Protein AF-A0A973GN86-F1 (afdb_monomer_lite)

Secondary structure (DSSP, 8-state):
---------PPPPHHHHHHHHHHHHHHHHHHHHHHHHHHHHHHHHHHHHHHHHHHHHHHHHHHHHSS--SSTTTHHHHT--PPPTT-EEEEEEE-SS-EEEEEEETTEEEEEETTS--EES---STTHHHH-SS-TTT--SEES-BTTEEE-SSSEEEEEEE-TTS-EEEEEEE----SSSS----EEEPP----TTS-----------S-SS----------GGGS-----

Foldseek 3Di:
DDDDDDDDDDDDDPVNVVVVVVVVVVVVVVCVVVVVVVVVVVQLVLQLVLQVQLLVQQVVCCVVPVFGDQDQCPTPVRNGRDGPPQKDFDDWATDSVKIKTWIDHPNWIWMDMNPWGIDTDGDDDCVVVVVDVDPCVQQDWFDADTVQKGKDADQWTFDFDQDPVRITDTDTDQDDHDPDPGTSIDIDGDDDDDDPVDDDDDDDDDDDPDDDDDDDDDDDDDDPVPDPPPDD

pLDDT: mean 82.63, std 12.28, range [43.78, 97.31]

Radius of gyration: 27.7 Å; chains: 1; bounding box: 65×71×81 Å

Structure (mmCIF, N/CA/C/O backbone):
data_AF-A0A973GN86-F1
#
_entry.id   AF-A0A973GN86-F1
#
loop_
_atom_site.group_PDB
_atom_site.id
_atom_site.type_symbol
_atom_site.label_atom_id
_atom_site.label_alt_id
_atom_site.label_comp_id
_atom_site.label_asym_id
_atom_site.label_entity_id
_atom_site.label_seq_id
_atom_site.pdbx_PDB_ins_code
_atom_site.Cartn_x
_atom_site.Cartn_y
_atom_site.Cartn_z
_atom_site.occupancy
_atom_site.B_iso_or_equiv
_atom_site.auth_seq_id
_atom_site.auth_comp_id
_atom_site.auth_asym_id
_atom_site.auth_atom_id
_atom_site.pdbx_PDB_model_num
ATOM 1 N N . MET A 1 1 ? 44.348 51.810 51.669 1.00 46.47 1 MET A N 1
ATOM 2 C CA . MET A 1 1 ? 43.842 51.930 50.282 1.00 46.47 1 MET A CA 1
ATOM 3 C C . MET A 1 1 ? 43.535 50.521 49.768 1.00 46.47 1 MET A C 1
ATOM 5 O O . MET A 1 1 ? 44.460 49.743 49.593 1.00 46.47 1 MET A O 1
ATOM 9 N N . LYS A 1 2 ? 42.256 50.124 49.672 1.00 51.12 2 LYS A N 1
ATOM 10 C CA . LYS A 1 2 ? 41.836 48.766 49.261 1.00 51.12 2 LYS A CA 1
ATOM 11 C C . LYS A 1 2 ? 41.661 48.754 47.738 1.00 51.12 2 LYS A C 1
ATOM 13 O O . LYS A 1 2 ? 40.775 49.433 47.228 1.00 51.12 2 LYS A O 1
ATOM 18 N N . VAL A 1 3 ? 42.516 48.034 47.014 1.00 61.16 3 VAL A N 1
ATOM 19 C CA . VAL A 1 3 ? 42.429 47.920 45.549 1.00 61.16 3 VAL A CA 1
ATOM 20 C C . VAL A 1 3 ? 41.370 46.871 45.201 1.00 61.16 3 VAL A C 1
ATOM 22 O O . VAL A 1 3 ? 41.529 45.694 45.514 1.00 61.16 3 VAL A O 1
ATOM 25 N N . SER A 1 4 ? 40.272 47.301 44.579 1.00 67.88 4 SER A N 1
ATOM 26 C CA . SER A 1 4 ? 39.229 46.408 44.064 1.00 67.88 4 SER A CA 1
ATOM 27 C C . SER A 1 4 ? 39.719 45.719 42.783 1.00 67.88 4 SER A C 1
ATOM 29 O O . SER A 1 4 ? 40.009 46.388 41.788 1.00 67.88 4 SER A O 1
ATOM 31 N N . LYS A 1 5 ? 39.837 44.383 42.800 1.00 67.94 5 LYS A N 1
ATOM 32 C CA . LYS A 1 5 ? 40.101 43.570 41.600 1.00 67.94 5 LYS A CA 1
ATOM 33 C C . LYS A 1 5 ? 38.869 43.633 40.690 1.00 67.94 5 LYS A C 1
ATOM 35 O O . LYS A 1 5 ? 37.840 43.045 41.006 1.00 67.94 5 LYS A O 1
ATOM 40 N N . ARG A 1 6 ? 38.970 44.324 39.550 1.00 68.25 6 ARG A N 1
ATOM 41 C CA . ARG A 1 6 ? 37.964 44.221 38.480 1.00 68.25 6 ARG A CA 1
ATOM 42 C C . ARG A 1 6 ? 38.121 42.864 37.796 1.00 68.25 6 ARG A C 1
ATOM 44 O O . ARG A 1 6 ? 39.159 42.606 37.189 1.00 68.25 6 ARG A O 1
ATOM 51 N N . ASN A 1 7 ? 37.102 42.014 37.867 1.00 70.00 7 ASN A N 1
ATOM 52 C CA . ASN A 1 7 ? 37.051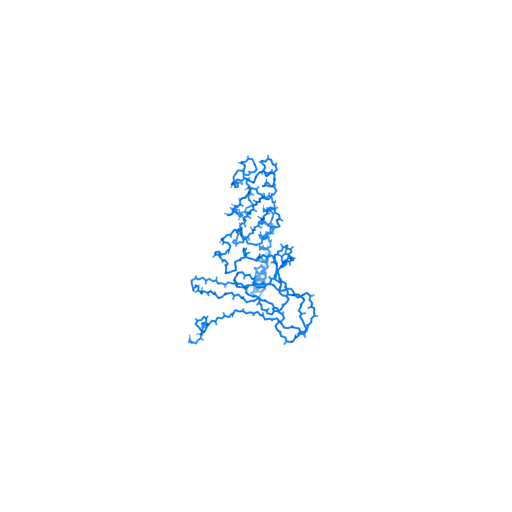 40.796 37.062 1.00 70.00 7 ASN A CA 1
ATOM 53 C C . ASN A 1 7 ? 36.886 41.196 35.587 1.00 70.00 7 ASN A C 1
ATOM 55 O O . ASN A 1 7 ? 35.882 41.808 35.220 1.00 70.00 7 ASN A O 1
ATOM 59 N N . LYS A 1 8 ? 37.881 40.891 34.742 1.00 69.69 8 LYS A N 1
ATOM 60 C CA . LYS A 1 8 ? 37.749 41.022 33.284 1.00 69.69 8 LYS A CA 1
ATOM 61 C C . LYS A 1 8 ? 36.701 40.014 32.821 1.00 69.69 8 LYS A C 1
ATOM 63 O O . LYS A 1 8 ? 36.952 38.815 32.834 1.00 69.69 8 LYS A O 1
ATOM 68 N N . SER A 1 9 ? 35.531 40.514 32.444 1.00 70.88 9 SER A N 1
ATOM 69 C CA . SER A 1 9 ? 34.553 39.723 31.703 1.00 70.88 9 SER A CA 1
ATOM 70 C C . SER A 1 9 ? 35.034 39.660 30.257 1.00 70.88 9 SER A C 1
ATOM 72 O O . SER A 1 9 ? 35.174 40.699 29.612 1.00 70.88 9 SER A O 1
ATOM 74 N N . TYR A 1 10 ? 35.363 38.464 29.779 1.00 76.88 10 TYR A N 1
ATOM 75 C CA . TYR A 1 10 ? 35.638 38.237 28.365 1.00 76.88 10 TYR A CA 1
ATOM 76 C C . TYR A 1 10 ? 34.296 38.259 27.624 1.00 76.88 10 TYR A C 1
ATOM 78 O O . TYR A 1 10 ? 33.378 37.529 27.993 1.00 76.88 10 TYR A O 1
ATOM 86 N N . GLY A 1 11 ? 34.151 39.160 26.652 1.00 77.06 11 GLY A N 1
ATOM 87 C CA . GLY A 1 11 ? 32.978 39.211 25.778 1.00 77.06 11 GLY A CA 1
ATOM 88 C C . GLY A 1 11 ? 33.099 38.195 24.644 1.00 77.06 11 GLY A C 1
ATOM 89 O O . GLY A 1 11 ? 34.211 37.898 24.213 1.00 77.06 11 GLY A O 1
ATOM 90 N N . PHE A 1 12 ? 31.966 37.687 24.158 1.00 80.38 12 PHE A N 1
ATOM 91 C CA . PHE A 1 12 ? 31.920 36.848 22.958 1.00 80.38 12 PHE A CA 1
ATOM 92 C C . PHE A 1 12 ? 32.388 37.636 21.730 1.00 80.38 12 PHE A C 1
ATOM 94 O O . PHE A 1 12 ? 31.965 38.776 21.513 1.00 80.38 12 PHE A O 1
ATOM 101 N N . THR A 1 13 ? 33.238 37.029 20.906 1.00 90.81 13 THR A N 1
ATOM 102 C CA . THR A 1 13 ? 33.617 37.583 19.606 1.00 90.81 13 THR A CA 1
ATOM 103 C C . THR A 1 13 ? 32.510 37.345 18.578 1.00 90.81 13 THR A C 1
ATOM 105 O O . THR A 1 13 ? 31.770 36.361 18.632 1.00 90.81 13 THR A O 1
ATOM 108 N N . ILE A 1 14 ? 32.414 38.239 17.591 1.00 90.06 14 ILE A N 1
ATOM 109 C CA . ILE A 1 14 ? 31.474 38.079 16.469 1.00 90.06 14 ILE A CA 1
ATOM 110 C C . ILE A 1 14 ? 31.751 36.774 15.710 1.00 90.06 14 ILE A C 1
ATOM 112 O O . ILE A 1 14 ? 30.816 36.118 15.261 1.00 90.06 14 ILE A O 1
ATOM 116 N N . VAL A 1 15 ? 33.022 36.371 15.603 1.00 92.69 15 VAL A N 1
ATOM 117 C CA . VAL A 1 15 ? 33.421 35.131 14.924 1.00 92.69 15 VAL A CA 1
ATOM 118 C C . VAL A 1 15 ? 32.895 33.901 15.665 1.00 92.69 15 VAL A C 1
ATOM 120 O O . VAL A 1 15 ? 32.352 33.004 15.028 1.00 92.69 15 VAL A O 1
ATOM 123 N N . GLU A 1 16 ? 32.985 33.867 16.995 1.00 91.06 16 GLU A N 1
ATOM 124 C CA . GLU A 1 16 ? 32.437 32.763 17.795 1.00 91.06 16 GLU A CA 1
ATOM 125 C C . GLU A 1 16 ? 30.917 32.655 17.638 1.00 91.06 16 GLU A C 1
ATOM 127 O O . GLU A 1 16 ? 30.398 31.560 17.430 1.00 91.06 16 GLU A O 1
ATOM 132 N N . LEU A 1 17 ? 30.202 33.785 17.653 1.00 91.06 17 LEU A N 1
ATOM 133 C CA . LEU A 1 17 ? 28.757 33.795 17.422 1.00 91.06 17 LEU A CA 1
ATOM 134 C C . LEU A 1 17 ? 28.405 33.321 15.999 1.00 91.06 17 LEU A C 1
ATOM 136 O O . LEU A 1 17 ? 27.461 32.551 15.820 1.00 91.06 17 LEU A O 1
ATOM 140 N N . LEU A 1 18 ? 29.178 33.744 14.994 1.00 93.19 18 LEU A N 1
ATOM 141 C CA . LEU A 1 18 ? 28.977 33.369 13.593 1.00 93.19 18 LEU A CA 1
ATOM 142 C C . LEU A 1 18 ? 29.148 31.861 13.391 1.00 93.19 18 LEU A C 1
ATOM 144 O O . LEU A 1 18 ? 28.318 31.220 12.748 1.00 93.19 18 LEU A O 1
ATOM 148 N N . VAL A 1 19 ? 30.194 31.271 13.968 1.00 94.19 19 VAL A N 1
ATOM 149 C CA . VAL A 1 19 ? 30.413 29.823 13.868 1.00 94.19 19 VAL A CA 1
ATOM 150 C C . VAL A 1 19 ? 29.258 29.058 14.520 1.00 94.19 19 VAL A C 1
ATOM 152 O O . VAL A 1 19 ? 28.773 28.088 13.941 1.00 94.19 19 VAL A O 1
ATOM 155 N N . VAL A 1 20 ? 28.745 29.520 15.665 1.00 95.25 20 VAL A N 1
ATOM 156 C CA . VAL A 1 20 ? 27.615 28.869 16.351 1.00 95.25 20 VAL A CA 1
ATOM 157 C C . VAL A 1 20 ? 26.350 28.865 15.491 1.00 95.25 20 VAL A C 1
ATOM 159 O O . VAL A 1 20 ? 25.720 27.816 15.352 1.00 95.25 20 VAL A O 1
ATOM 162 N N . ILE A 1 21 ? 25.984 29.990 14.867 1.00 94.94 21 ILE A N 1
ATOM 163 C CA . ILE A 1 21 ? 24.778 30.036 14.023 1.00 94.94 21 ILE A CA 1
ATOM 164 C C . ILE A 1 21 ? 24.914 29.156 12.774 1.00 94.94 21 ILE A C 1
ATOM 166 O O . ILE A 1 21 ? 23.947 28.502 12.387 1.00 94.94 21 ILE A O 1
ATOM 170 N N . VAL A 1 22 ? 26.112 29.076 12.181 1.00 96.19 22 VAL A N 1
ATOM 171 C CA . VAL A 1 22 ? 26.381 28.207 11.024 1.00 96.19 22 VAL A CA 1
ATOM 172 C C . VAL A 1 22 ? 26.253 26.737 11.419 1.00 96.19 22 VAL A C 1
ATOM 174 O O . VAL A 1 22 ? 25.604 25.964 10.715 1.00 96.19 22 VAL A O 1
ATOM 177 N N . VAL A 1 23 ? 26.803 26.349 12.573 1.00 96.19 23 VAL A N 1
ATOM 178 C CA . VAL A 1 23 ? 26.691 24.977 13.084 1.00 96.19 23 VAL A CA 1
ATOM 179 C C . VAL A 1 23 ? 25.230 24.611 13.369 1.00 96.19 23 VAL A C 1
ATOM 181 O O . VAL A 1 23 ? 24.785 23.543 12.951 1.00 96.19 23 VAL A O 1
ATOM 184 N N . ILE A 1 24 ? 24.452 25.496 14.004 1.00 96.06 24 ILE A N 1
ATOM 185 C CA . ILE A 1 24 ? 23.020 25.260 14.262 1.00 96.06 24 ILE A CA 1
ATOM 186 C C . ILE A 1 24 ? 22.242 25.115 12.946 1.00 96.06 24 ILE A C 1
ATOM 188 O O . ILE A 1 24 ? 21.412 24.214 12.834 1.00 96.06 24 ILE A O 1
ATOM 192 N N . ALA A 1 25 ? 22.530 25.941 11.935 1.00 94.31 25 ALA A N 1
ATOM 193 C CA . ALA A 1 25 ? 21.865 25.866 10.634 1.00 94.31 25 ALA A CA 1
ATOM 194 C C . ALA A 1 25 ? 22.126 24.528 9.915 1.00 94.31 25 ALA A C 1
ATOM 196 O O . ALA A 1 25 ? 21.189 23.908 9.408 1.00 94.31 25 ALA A O 1
ATOM 197 N N . ILE A 1 26 ? 23.374 24.045 9.919 1.00 94.44 26 ILE A N 1
ATOM 198 C CA . ILE A 1 26 ? 23.739 22.753 9.315 1.00 94.44 26 ILE A CA 1
ATOM 199 C C . ILE A 1 26 ? 23.058 21.594 10.060 1.00 94.44 26 ILE A C 1
ATOM 201 O O . ILE A 1 26 ? 22.462 20.716 9.431 1.00 94.44 26 ILE A O 1
ATOM 205 N N . LEU A 1 27 ? 23.091 21.600 11.397 1.00 93.88 27 LEU A N 1
ATOM 206 C CA . LEU A 1 27 ? 22.453 20.561 12.212 1.00 93.88 27 LEU A CA 1
ATOM 207 C C . LEU A 1 27 ? 20.926 20.545 12.034 1.00 93.88 27 LEU A C 1
ATOM 209 O O . LEU A 1 27 ? 20.329 19.471 11.919 1.00 93.88 27 LEU A O 1
ATOM 213 N N . ALA A 1 28 ? 20.285 21.713 11.949 1.00 89.25 28 ALA A N 1
ATOM 214 C CA . ALA A 1 28 ? 18.850 21.820 11.695 1.00 89.25 28 ALA A CA 1
ATOM 215 C C . ALA A 1 28 ? 18.469 21.230 10.325 1.00 89.25 28 ALA A C 1
ATOM 217 O O . ALA A 1 28 ? 17.516 20.460 10.220 1.00 89.25 28 ALA A O 1
ATOM 218 N N . ALA A 1 29 ? 19.246 21.507 9.275 1.00 84.12 29 ALA A N 1
ATOM 219 C CA . ALA A 1 29 ? 18.976 20.966 7.943 1.00 84.12 29 ALA A CA 1
ATOM 220 C C . ALA A 1 29 ? 19.060 19.422 7.896 1.00 84.12 29 ALA A C 1
ATOM 222 O O . ALA A 1 29 ? 18.177 18.758 7.341 1.00 84.12 29 ALA A O 1
ATOM 223 N N . ILE A 1 30 ? 20.085 18.828 8.521 1.00 84.88 30 ILE A N 1
ATOM 224 C CA . ILE A 1 30 ? 20.259 17.363 8.573 1.00 84.88 30 ILE A CA 1
ATOM 225 C C . ILE A 1 30 ? 19.147 16.703 9.407 1.00 84.88 30 ILE A C 1
ATOM 227 O O . ILE A 1 30 ? 18.605 15.661 9.027 1.00 84.88 30 ILE A O 1
ATOM 231 N N . THR A 1 31 ? 18.759 17.314 10.527 1.00 77.69 31 THR A N 1
ATOM 232 C CA . THR A 1 31 ? 17.698 16.774 11.393 1.00 77.69 31 THR A CA 1
ATOM 233 C C . THR A 1 31 ? 16.323 16.806 10.726 1.00 77.69 31 THR A C 1
ATOM 235 O O . THR A 1 31 ? 15.592 15.826 10.831 1.00 77.69 31 THR A O 1
ATOM 238 N N . ILE A 1 32 ? 15.978 17.848 9.962 1.00 73.94 32 ILE A N 1
ATOM 239 C CA . ILE A 1 32 ? 14.686 17.930 9.252 1.00 73.94 32 ILE A CA 1
ATOM 240 C C . ILE A 1 32 ? 14.523 16.788 8.235 1.00 73.94 32 ILE A C 1
ATOM 242 O O . ILE A 1 32 ? 13.486 16.120 8.204 1.00 73.94 32 ILE A O 1
ATOM 246 N N . SER A 1 33 ? 15.550 16.535 7.418 1.00 67.25 33 SER A N 1
ATOM 247 C CA . SER A 1 33 ? 15.487 15.502 6.371 1.00 67.25 33 SER A CA 1
ATOM 248 C C . SER A 1 33 ? 15.375 14.083 6.946 1.00 67.25 33 SER A C 1
ATOM 250 O O . SER A 1 33 ? 14.571 13.276 6.476 1.00 67.25 33 SER A O 1
ATOM 252 N N . THR A 1 34 ? 16.116 13.790 8.016 1.00 59.69 34 THR A N 1
ATOM 253 C CA . THR A 1 34 ? 16.074 12.488 8.701 1.00 59.69 34 THR A CA 1
ATOM 254 C C . THR A 1 34 ? 14.786 12.287 9.505 1.00 59.69 34 THR A C 1
ATOM 256 O O . THR A 1 34 ? 14.228 11.185 9.506 1.00 59.69 34 THR A O 1
ATOM 259 N N . TYR A 1 35 ? 14.256 13.348 10.122 1.00 62.44 35 TYR A N 1
ATOM 260 C CA . TYR A 1 35 ? 13.016 13.302 10.897 1.00 62.44 35 TYR A CA 1
ATOM 261 C C . TYR A 1 35 ? 11.806 12.900 10.047 1.00 62.44 35 TYR A C 1
ATOM 263 O O . TYR A 1 35 ? 10.968 12.127 10.514 1.00 62.44 35 TYR A O 1
ATOM 271 N N . SER A 1 36 ? 11.734 13.345 8.786 1.00 62.75 36 SER A N 1
ATOM 272 C CA . SER A 1 36 ? 10.649 12.960 7.870 1.00 62.75 36 SER A CA 1
ATOM 273 C C . SER A 1 36 ? 10.611 11.444 7.623 1.00 62.75 36 SER A C 1
ATOM 275 O O . SER A 1 36 ? 9.566 10.809 7.781 1.00 62.75 36 SER A O 1
ATOM 277 N N . GLY A 1 37 ? 11.766 10.828 7.342 1.00 65.94 37 GLY A N 1
ATOM 278 C CA . GLY A 1 37 ? 11.857 9.383 7.102 1.00 65.94 37 GLY A CA 1
ATOM 279 C C . GLY A 1 37 ? 11.588 8.535 8.351 1.00 65.94 37 GLY A C 1
ATOM 280 O O . GLY A 1 37 ? 10.885 7.524 8.280 1.00 65.94 37 GLY A O 1
ATOM 281 N N . VAL A 1 38 ? 12.103 8.948 9.514 1.00 70.88 38 VAL A N 1
ATOM 282 C CA . VAL A 1 38 ? 11.850 8.255 10.792 1.00 70.88 38 VAL A CA 1
ATOM 283 C C . VAL A 1 38 ? 10.374 8.348 11.181 1.00 70.88 38 VAL A C 1
ATOM 285 O O . VAL A 1 38 ? 9.779 7.341 11.566 1.00 70.88 38 VAL A O 1
ATOM 288 N N . SER A 1 39 ? 9.758 9.519 11.013 1.00 75.81 39 SER A N 1
ATOM 289 C CA . SER A 1 39 ? 8.340 9.735 11.324 1.00 75.81 39 SER A CA 1
ATOM 290 C C . SER A 1 39 ? 7.416 8.889 10.447 1.00 75.81 39 SER A C 1
ATOM 292 O O . SER A 1 39 ? 6.430 8.341 10.945 1.00 75.81 39 SER A O 1
ATOM 294 N N . GLN A 1 40 ? 7.746 8.706 9.164 1.00 73.75 40 GLN A N 1
ATOM 295 C CA . GLN A 1 40 ? 6.999 7.809 8.274 1.00 73.75 40 GLN A CA 1
ATOM 296 C C . GLN A 1 40 ? 7.115 6.343 8.705 1.00 73.75 40 GLN A C 1
ATOM 298 O O . GLN A 1 40 ? 6.100 5.655 8.802 1.00 73.75 40 GLN A O 1
ATOM 303 N N . LYS A 1 41 ? 8.322 5.866 9.043 1.00 74.38 41 LYS A N 1
ATOM 304 C CA . LYS A 1 41 ? 8.521 4.493 9.546 1.00 74.38 41 LYS A CA 1
ATOM 305 C C . LYS A 1 41 ? 7.775 4.246 10.858 1.00 74.38 41 LYS A C 1
ATOM 307 O O . LYS A 1 41 ? 7.147 3.202 11.012 1.00 74.38 41 LYS A O 1
ATOM 312 N N . ALA A 1 42 ? 7.805 5.210 11.777 1.00 83.38 42 ALA A N 1
ATOM 313 C CA . ALA A 1 42 ? 7.059 5.137 13.030 1.00 83.38 42 ALA A CA 1
ATOM 314 C C . ALA A 1 42 ? 5.539 5.120 12.789 1.00 83.38 42 ALA A C 1
ATOM 316 O O . ALA A 1 42 ? 4.826 4.331 13.407 1.00 83.38 42 ALA A O 1
ATOM 317 N N . THR A 1 43 ? 5.050 5.939 11.851 1.00 87.62 43 THR A N 1
ATOM 318 C CA . THR A 1 43 ? 3.638 5.952 11.435 1.00 87.62 43 THR A CA 1
ATOM 319 C C . THR A 1 43 ? 3.226 4.593 10.868 1.00 87.62 43 THR A C 1
ATOM 321 O O . THR A 1 43 ? 2.236 4.024 11.322 1.00 87.62 43 THR A O 1
ATOM 324 N N . ALA A 1 44 ? 4.015 4.025 9.952 1.00 83.44 44 ALA A N 1
ATOM 325 C CA . ALA A 1 44 ? 3.766 2.703 9.384 1.00 83.44 44 ALA A CA 1
ATOM 326 C C . ALA A 1 44 ? 3.745 1.606 10.461 1.00 83.44 44 ALA A C 1
ATOM 328 O O . ALA A 1 44 ? 2.798 0.827 10.521 1.00 83.44 44 ALA A O 1
ATOM 329 N N . ALA A 1 45 ? 4.735 1.572 11.357 1.00 88.62 45 ALA A N 1
ATOM 330 C CA . ALA A 1 45 ? 4.787 0.593 12.444 1.00 88.62 45 ALA A CA 1
ATOM 331 C C . ALA A 1 45 ? 3.578 0.704 13.394 1.00 88.62 45 ALA A C 1
ATOM 333 O O . ALA A 1 45 ? 3.017 -0.313 13.803 1.00 88.62 45 ALA A O 1
ATOM 334 N N . SER A 1 46 ? 3.146 1.933 13.701 1.00 94.94 46 SER A N 1
ATOM 335 C CA . SER A 1 46 ? 1.944 2.207 14.499 1.00 94.94 46 SER A CA 1
ATOM 336 C C . SER A 1 46 ? 0.692 1.633 13.831 1.00 94.94 46 SER A C 1
ATOM 338 O O . SER A 1 46 ? -0.063 0.914 14.478 1.00 94.94 46 SER A O 1
ATOM 340 N N . LEU A 1 47 ? 0.502 1.898 12.535 1.00 94.44 47 LEU A N 1
ATOM 341 C CA . LEU A 1 47 ? -0.647 1.411 11.768 1.00 94.44 47 LEU A CA 1
ATOM 342 C C . LEU A 1 47 ? -0.657 -0.117 11.633 1.00 94.44 47 LEU A C 1
ATOM 344 O O . LEU A 1 47 ? -1.698 -0.747 11.801 1.00 94.44 47 LEU A O 1
ATOM 348 N N . VAL A 1 48 ? 0.504 -0.725 11.374 1.00 93.69 48 VAL A N 1
ATOM 349 C CA . VAL A 1 48 ? 0.671 -2.187 11.312 1.00 93.69 48 VAL A CA 1
ATOM 350 C C . VAL A 1 48 ? 0.290 -2.831 12.650 1.00 93.69 48 VAL A C 1
ATOM 352 O O . VAL A 1 48 ? -0.450 -3.815 12.674 1.00 93.69 48 VAL A O 1
ATOM 355 N N . SER A 1 49 ? 0.752 -2.262 13.767 1.00 96.56 49 SER A N 1
ATOM 356 C CA . SER A 1 49 ? 0.420 -2.739 15.114 1.00 96.56 49 SER A CA 1
ATOM 357 C C . SER A 1 49 ? -1.081 -2.639 15.408 1.00 96.56 49 SER A C 1
ATOM 359 O O . SER A 1 49 ? -1.692 -3.624 15.828 1.00 96.56 49 SER A O 1
ATOM 361 N N . ASP A 1 50 ? -1.695 -1.487 15.122 1.00 97.31 50 ASP A N 1
ATOM 362 C CA . ASP A 1 50 ? -3.133 -1.264 15.316 1.00 97.31 50 ASP A CA 1
ATOM 363 C C . ASP A 1 50 ? -3.971 -2.276 14.518 1.00 97.31 50 ASP A C 1
ATOM 365 O O . ASP A 1 50 ? -4.847 -2.938 15.075 1.00 97.31 50 ASP A O 1
ATOM 369 N N . LEU A 1 51 ? -3.643 -2.489 13.240 1.00 96.56 51 LEU A N 1
ATOM 370 C CA . LEU A 1 51 ? -4.341 -3.448 12.379 1.00 96.56 51 LEU A CA 1
ATOM 371 C C . LEU A 1 51 ? -4.185 -4.902 12.842 1.00 96.56 51 LEU A C 1
ATOM 373 O O . LEU A 1 51 ? -5.126 -5.689 12.724 1.00 96.56 51 LEU A O 1
ATOM 377 N N . ASN A 1 52 ? -3.024 -5.275 13.383 1.00 96.44 52 ASN A N 1
ATOM 378 C CA . ASN A 1 52 ? -2.811 -6.605 13.958 1.00 96.44 52 ASN A CA 1
ATOM 379 C C . ASN A 1 52 ? -3.638 -6.818 15.230 1.00 96.44 52 ASN A C 1
ATOM 381 O O . ASN A 1 52 ? -4.261 -7.870 15.391 1.00 96.44 52 ASN A O 1
ATOM 385 N N . ASN A 1 53 ? -3.707 -5.808 16.097 1.00 96.62 53 ASN A N 1
ATOM 386 C CA . ASN A 1 53 ? -4.548 -5.851 17.291 1.00 96.62 53 ASN A CA 1
ATOM 387 C C . ASN A 1 53 ? -6.037 -5.923 16.926 1.00 96.62 53 ASN A C 1
ATOM 389 O O . ASN A 1 53 ? -6.762 -6.749 17.481 1.00 96.62 53 ASN A O 1
ATOM 393 N N . ALA A 1 54 ? -6.476 -5.122 15.952 1.00 96.69 54 ALA A N 1
ATOM 394 C CA . ALA A 1 54 ? -7.836 -5.161 15.428 1.00 96.69 54 ALA A CA 1
ATOM 395 C C . ALA A 1 54 ? -8.185 -6.548 14.871 1.00 96.69 54 ALA A C 1
ATOM 397 O O . ALA A 1 54 ? -9.197 -7.135 15.244 1.00 96.69 54 ALA A O 1
ATOM 398 N N . SER A 1 55 ? -7.305 -7.107 14.037 1.00 95.75 55 SER A N 1
ATOM 399 C CA . SER A 1 55 ? -7.475 -8.436 13.446 1.00 95.75 55 SER A CA 1
ATOM 400 C C . SER A 1 55 ? -7.640 -9.533 14.492 1.00 95.75 55 SER A C 1
ATOM 402 O O . SER A 1 55 ? -8.498 -10.399 14.342 1.00 95.75 55 SER A O 1
ATOM 404 N N . LYS A 1 56 ? -6.869 -9.477 15.582 1.00 95.50 56 LYS A N 1
ATOM 405 C CA . LYS A 1 56 ? -6.983 -10.444 16.675 1.00 95.50 56 LYS A CA 1
ATOM 406 C C . LYS A 1 56 ? -8.366 -10.409 17.326 1.00 95.50 56 LYS A C 1
ATOM 408 O O . LYS A 1 56 ? -8.936 -11.467 17.569 1.00 95.50 56 LYS A O 1
ATOM 413 N N . LEU A 1 57 ? -8.898 -9.216 17.596 1.00 95.94 57 LEU A N 1
ATOM 414 C CA . LEU A 1 57 ? -10.227 -9.057 18.195 1.00 95.94 57 LEU A CA 1
ATOM 415 C C . LEU A 1 57 ? -11.330 -9.537 17.246 1.00 95.94 57 LEU A C 1
ATOM 417 O O . LEU A 1 57 ? -12.167 -10.334 17.650 1.00 95.94 57 LEU A O 1
ATOM 421 N N . LEU A 1 58 ? -11.263 -9.148 15.971 1.00 95.62 58 LEU A N 1
ATOM 422 C CA . LEU A 1 58 ? -12.220 -9.585 14.950 1.00 95.62 58 LEU A CA 1
ATOM 423 C C . LEU A 1 58 ? -12.232 -11.111 14.782 1.00 95.62 58 LEU A C 1
ATOM 425 O O . LEU A 1 58 ? -13.293 -11.714 14.651 1.00 95.62 58 LEU A O 1
ATOM 429 N N . SER A 1 59 ? -11.062 -11.752 14.819 1.00 93.50 59 SER A N 1
ATOM 430 C CA . SER A 1 59 ? -10.959 -13.214 14.756 1.00 93.50 59 SER A CA 1
ATOM 431 C C . SER A 1 59 ? -11.533 -13.902 15.996 1.00 93.50 59 SER A C 1
ATOM 433 O O . SER A 1 59 ? -12.100 -14.984 15.872 1.00 93.50 59 SER A O 1
ATOM 435 N N . LEU A 1 60 ? -11.431 -13.292 17.182 1.00 94.06 60 LEU A N 1
ATOM 436 C CA . LEU A 1 60 ? -12.085 -13.815 18.386 1.00 94.06 60 LEU A CA 1
ATOM 437 C C . LEU A 1 60 ? -13.611 -13.734 18.274 1.00 94.06 60 LEU A C 1
ATOM 439 O O . LEU A 1 60 ? -14.287 -14.707 18.605 1.00 94.06 60 LEU A O 1
ATOM 443 N N . ASP A 1 61 ? -14.147 -12.625 17.759 1.00 94.31 61 ASP A N 1
ATOM 444 C CA . ASP A 1 61 ? -15.590 -12.472 17.539 1.00 94.31 61 ASP A CA 1
ATOM 445 C C . ASP A 1 61 ? -16.118 -13.491 16.511 1.00 94.31 61 ASP A C 1
ATOM 447 O O . ASP A 1 61 ? -17.157 -14.115 16.740 1.00 94.31 61 ASP A O 1
ATOM 451 N N . GLN A 1 62 ? -15.367 -13.734 15.428 1.00 93.94 62 GLN A N 1
ATOM 452 C CA . GLN A 1 62 ? -15.679 -14.769 14.434 1.00 93.94 62 GLN A CA 1
ATOM 453 C C . GLN A 1 62 ? -15.732 -16.169 15.057 1.00 93.94 62 GLN A C 1
ATOM 455 O O . GLN A 1 62 ? -16.626 -16.947 14.736 1.00 93.94 62 GLN A O 1
ATOM 460 N N . VAL A 1 63 ? -14.792 -16.504 15.947 1.00 92.81 63 VAL A N 1
ATOM 461 C CA . VAL A 1 63 ? -14.778 -17.802 16.644 1.00 92.81 63 VAL A CA 1
ATOM 462 C C . VAL A 1 63 ? -15.945 -17.919 17.628 1.00 92.81 63 VAL A C 1
ATOM 464 O O . VAL A 1 63 ? -16.524 -18.994 17.755 1.00 92.81 63 VAL A O 1
ATOM 467 N N . ALA A 1 64 ? -16.310 -16.831 18.309 1.00 92.31 64 ALA A N 1
ATOM 468 C CA . ALA A 1 64 ? -17.374 -16.833 19.310 1.00 92.31 64 ALA A CA 1
ATOM 469 C C . ALA A 1 64 ? -18.787 -16.866 18.704 1.00 92.31 64 ALA A C 1
ATOM 471 O O . ALA A 1 64 ? -19.678 -17.496 19.268 1.00 92.31 64 ALA A O 1
ATOM 472 N N . SER A 1 65 ? -19.000 -16.177 17.581 1.00 90.06 65 SER A N 1
ATOM 473 C CA . SER A 1 65 ? -20.332 -15.967 16.992 1.00 90.06 65 SER A CA 1
ATOM 474 C C . SER A 1 65 ? -20.535 -16.643 15.632 1.00 90.06 65 SER A C 1
ATOM 476 O O . SER A 1 65 ? -21.655 -16.690 15.131 1.00 90.06 65 SER A O 1
ATOM 478 N N . GLY A 1 66 ? -19.473 -17.182 15.028 1.00 89.69 66 GLY A N 1
ATOM 479 C CA . GLY A 1 66 ? -19.500 -17.768 13.686 1.00 89.69 66 GLY A CA 1
ATOM 480 C C . GLY A 1 66 ? -19.463 -16.744 12.545 1.00 89.69 66 GLY A C 1
ATOM 481 O O . GLY A 1 66 ? -19.425 -17.151 11.384 1.00 89.69 66 GLY A O 1
ATOM 482 N N . THR A 1 67 ? -19.451 -15.441 12.844 1.00 91.56 67 THR A N 1
ATOM 483 C CA . THR A 1 67 ? -19.415 -14.347 11.858 1.00 91.56 67 THR A CA 1
ATOM 484 C C . THR A 1 67 ? -18.611 -13.152 12.364 1.00 91.56 67 THR A C 1
ATOM 486 O O . THR A 1 67 ? -18.517 -12.928 13.568 1.00 91.56 67 THR A O 1
ATOM 489 N N . TYR A 1 68 ? -18.067 -12.343 11.455 1.00 93.31 68 TYR A N 1
ATOM 490 C CA . TYR A 1 68 ? -17.393 -11.109 11.830 1.00 93.31 68 TYR A CA 1
ATOM 491 C C . TYR A 1 68 ? -18.451 -10.086 12.260 1.00 93.31 68 TYR A C 1
ATOM 493 O O . TYR A 1 68 ? -19.545 -10.073 11.687 1.00 93.31 68 TYR A O 1
ATOM 501 N N . PRO A 1 69 ? -18.153 -9.220 13.247 1.00 94.38 69 PRO A N 1
ATOM 502 C CA . PRO A 1 69 ? -19.102 -8.207 13.696 1.00 94.38 69 PRO A CA 1
ATOM 503 C C . PRO A 1 69 ? -19.472 -7.294 12.523 1.00 94.38 69 PRO A C 1
ATOM 505 O O . PRO A 1 69 ? -18.613 -6.996 11.687 1.00 94.38 69 PRO A O 1
ATOM 508 N N . ALA A 1 70 ? -20.730 -6.851 12.443 1.00 92.69 70 ALA A N 1
ATOM 509 C CA . ALA A 1 70 ? -21.198 -6.040 11.317 1.00 92.69 70 ALA A CA 1
ATOM 510 C C . ALA A 1 70 ? -20.581 -4.635 11.351 1.00 92.69 70 ALA A C 1
ATOM 512 O O . ALA A 1 70 ? -20.329 -4.028 10.310 1.00 92.69 70 ALA A O 1
ATOM 513 N N . THR A 1 71 ? -20.277 -4.143 12.553 1.00 93.44 71 THR A N 1
ATOM 514 C CA . THR A 1 71 ? -19.610 -2.861 12.771 1.00 93.44 71 THR A CA 1
ATOM 515 C C . THR A 1 71 ? -18.404 -3.001 13.697 1.00 93.44 71 THR A C 1
ATOM 517 O O . THR A 1 71 ? -18.329 -3.895 14.538 1.00 93.44 71 THR A O 1
ATOM 520 N N . LEU A 1 72 ? -17.451 -2.069 13.597 1.00 93.69 72 LEU A N 1
ATOM 521 C CA . LEU A 1 72 ? -16.308 -2.033 14.518 1.00 93.69 72 LEU A CA 1
ATOM 522 C C . LEU A 1 72 ? -16.699 -1.700 15.961 1.00 93.69 72 LEU A C 1
ATOM 524 O O . LEU A 1 72 ? -15.880 -1.914 16.847 1.00 93.69 72 LEU A O 1
ATOM 528 N N . ALA A 1 73 ? -17.899 -1.164 16.205 1.00 94.69 73 ALA A N 1
ATOM 529 C CA . ALA A 1 73 ? -18.403 -0.878 17.547 1.00 94.69 73 ALA A CA 1
ATOM 530 C C . ALA A 1 73 ? -18.908 -2.147 18.252 1.00 94.69 73 ALA A C 1
ATOM 532 O O . ALA A 1 73 ? -18.728 -2.298 19.458 1.00 94.69 73 ALA A O 1
ATOM 533 N N . GLU A 1 74 ? -19.491 -3.078 17.495 1.00 93.94 74 GLU A N 1
ATOM 534 C CA . GLU A 1 74 ? -19.951 -4.382 17.991 1.00 93.94 74 GLU A CA 1
ATOM 535 C C . GLU A 1 74 ? -18.800 -5.336 18.319 1.00 93.94 74 GLU A C 1
ATOM 537 O O . GLU A 1 74 ? -18.967 -6.249 19.129 1.00 93.94 74 GLU A O 1
ATOM 542 N N . ALA A 1 75 ? -17.631 -5.115 17.716 1.00 94.31 75 ALA A N 1
ATOM 543 C CA . ALA A 1 75 ? -16.450 -5.928 17.953 1.00 94.31 75 ALA A CA 1
ATOM 544 C C . ALA A 1 75 ? -16.058 -5.967 19.440 1.00 94.31 75 ALA A C 1
ATOM 546 O O . ALA A 1 75 ? -16.340 -5.039 20.212 1.00 94.31 75 ALA A O 1
ATOM 547 N N . ASN A 1 76 ? -15.344 -7.023 19.836 1.00 94.38 76 ASN A N 1
ATOM 548 C CA . ASN A 1 76 ? -14.835 -7.215 21.192 1.00 94.38 76 ASN A CA 1
ATOM 549 C C . ASN A 1 76 ? -15.964 -7.165 22.242 1.00 94.38 76 ASN A C 1
ATOM 551 O O . ASN A 1 76 ? -15.869 -6.473 23.264 1.00 94.38 76 ASN A O 1
ATOM 555 N N . GLY A 1 77 ? -17.070 -7.858 21.955 1.00 89.25 77 GLY A N 1
ATOM 556 C CA . GLY A 1 77 ? -18.261 -7.884 22.809 1.00 89.25 77 GLY A CA 1
ATOM 557 C C . GLY A 1 77 ? -18.900 -6.506 23.019 1.00 89.25 77 GLY A C 1
ATOM 558 O O . GLY A 1 77 ? -19.254 -6.166 24.148 1.00 89.25 77 GLY A O 1
ATOM 559 N N . GLY A 1 78 ? -18.990 -5.688 21.967 1.00 92.38 78 GLY A N 1
ATOM 560 C CA . GLY A 1 78 ? -19.616 -4.360 22.004 1.00 92.38 78 GLY A CA 1
ATOM 561 C C . GLY A 1 78 ? -18.754 -3.244 22.602 1.00 92.38 78 GLY A C 1
ATOM 562 O O . GLY A 1 78 ? -19.252 -2.154 22.872 1.00 92.38 78 GLY A O 1
ATOM 563 N N . LYS A 1 79 ? -17.464 -3.499 22.852 1.00 94.00 79 LYS A N 1
ATOM 564 C CA . LYS A 1 79 ? -16.510 -2.486 23.354 1.00 94.00 79 LYS A CA 1
ATOM 565 C C . LYS A 1 79 ? -15.799 -1.738 22.230 1.00 94.00 79 LYS A C 1
ATOM 567 O O . LYS A 1 79 ? -15.082 -0.768 22.490 1.00 94.00 79 LYS A O 1
ATOM 572 N N . GLY A 1 80 ? -15.959 -2.235 21.013 1.00 93.31 80 GLY A N 1
ATOM 573 C CA . GLY A 1 80 ? -15.272 -1.811 19.819 1.00 93.31 80 GLY A CA 1
ATOM 574 C C . GLY A 1 80 ? -13.763 -2.038 19.836 1.00 93.31 80 GLY A C 1
ATOM 575 O O . GLY A 1 80 ? -13.178 -2.619 20.761 1.00 93.31 80 GLY A O 1
ATOM 576 N N . ILE A 1 81 ? -13.121 -1.562 18.772 1.00 95.44 81 ILE A N 1
ATOM 577 C CA . ILE A 1 81 ? -11.674 -1.656 18.573 1.00 95.44 81 ILE A CA 1
ATOM 578 C C . ILE A 1 81 ? -11.035 -0.295 18.831 1.00 95.44 81 ILE A C 1
ATOM 580 O O . ILE A 1 81 ? -11.355 0.697 18.179 1.00 95.44 81 ILE A O 1
ATOM 584 N N . LYS A 1 82 ? -10.090 -0.252 19.772 1.00 92.94 82 LYS A N 1
ATOM 585 C CA . LYS A 1 82 ? -9.326 0.964 20.061 1.00 92.94 82 LYS A CA 1
ATOM 586 C C . LYS A 1 82 ? -8.212 1.153 19.034 1.00 92.94 82 LYS A C 1
ATOM 588 O O . LYS A 1 82 ? -7.523 0.198 18.677 1.00 92.94 82 LYS A O 1
ATOM 593 N N . ALA A 1 83 ? -8.041 2.390 18.588 1.00 93.44 83 ALA A N 1
ATOM 594 C CA . ALA A 1 83 ? -6.924 2.818 17.757 1.00 93.44 83 ALA A CA 1
ATOM 595 C C . ALA A 1 83 ? -5.869 3.527 18.623 1.00 93.44 83 ALA A C 1
ATOM 597 O O . ALA A 1 83 ? -6.202 4.098 19.668 1.00 93.44 83 ALA A O 1
ATOM 598 N N . SER A 1 84 ? -4.598 3.492 18.213 1.00 95.06 84 SER A N 1
ATOM 599 C CA . SER A 1 84 ? -3.565 4.307 18.859 1.00 95.06 84 SER A CA 1
ATOM 600 C C . SER A 1 84 ? -3.783 5.805 18.599 1.00 95.06 84 SER A C 1
ATOM 602 O O . SER A 1 84 ? -4.558 6.206 17.731 1.00 95.06 84 SER A O 1
ATOM 604 N N . SER A 1 85 ? -3.108 6.665 19.369 1.00 94.19 85 SER A N 1
ATOM 605 C CA . SER A 1 85 ? -3.259 8.120 19.229 1.00 94.19 85 SER A CA 1
ATOM 606 C C . SER A 1 85 ? -2.948 8.589 17.802 1.00 94.19 85 SER A C 1
ATOM 608 O O . SER A 1 85 ? -1.902 8.245 17.235 1.00 94.19 85 SER A O 1
ATOM 610 N N . GLY A 1 86 ? -3.865 9.372 17.229 1.00 92.56 86 GLY A N 1
ATOM 611 C CA . GLY A 1 86 ? -3.787 9.876 15.856 1.00 92.56 86 GLY A CA 1
ATOM 612 C C . GLY A 1 86 ? -4.108 8.847 14.767 1.00 92.56 86 GLY A C 1
ATOM 613 O O . GLY A 1 86 ? -4.027 9.204 13.596 1.00 92.56 86 GLY A O 1
ATOM 614 N N . THR A 1 87 ? -4.452 7.606 15.128 1.00 96.06 87 THR A N 1
ATOM 615 C CA . THR A 1 87 ? -4.963 6.604 14.188 1.00 96.06 87 THR A CA 1
ATOM 616 C C . THR A 1 87 ? -6.492 6.619 14.179 1.00 96.06 87 THR A C 1
ATOM 618 O O . THR A 1 87 ? -7.122 6.640 15.237 1.00 96.06 87 THR A O 1
ATOM 621 N N . THR A 1 88 ? -7.094 6.535 12.998 1.00 94.62 88 THR A N 1
ATOM 622 C CA . THR A 1 88 ? -8.530 6.287 12.806 1.00 94.62 88 THR A CA 1
ATOM 623 C C . THR A 1 88 ? -8.747 5.001 12.018 1.00 94.62 88 THR A C 1
ATOM 625 O O . THR A 1 88 ? -7.912 4.630 11.195 1.00 94.62 88 THR A O 1
ATOM 628 N N . TYR A 1 89 ? -9.854 4.300 12.278 1.00 93.56 89 TYR A N 1
ATOM 629 C CA . TYR A 1 89 ? -10.321 3.228 11.399 1.00 93.56 89 TYR A CA 1
ATOM 630 C C . TYR A 1 89 ? -11.374 3.803 10.459 1.00 93.56 89 TYR A C 1
ATOM 632 O O . TYR A 1 89 ? -12.498 4.062 10.884 1.00 93.56 89 TYR A O 1
ATOM 640 N N . ASP A 1 90 ? -11.000 4.027 9.204 1.00 78.75 90 ASP A N 1
ATOM 641 C CA . ASP A 1 90 ? -11.852 4.774 8.272 1.00 78.75 90 ASP A CA 1
ATOM 642 C C . ASP A 1 90 ? -12.861 3.872 7.559 1.00 78.75 90 ASP A C 1
ATOM 644 O O . ASP A 1 90 ? -13.988 4.280 7.308 1.00 78.75 90 ASP A O 1
ATOM 648 N N . ASN A 1 91 ? -12.466 2.630 7.257 1.00 83.69 91 ASN A N 1
ATOM 649 C CA . ASN A 1 91 ? -13.260 1.702 6.456 1.00 83.69 91 ASN A CA 1
ATOM 650 C C . ASN A 1 91 ? -13.193 0.280 7.016 1.00 83.69 91 ASN A C 1
ATOM 652 O O . ASN A 1 91 ? -12.100 -0.252 7.234 1.00 83.69 91 ASN A O 1
ATOM 656 N N . TYR A 1 92 ? -14.354 -0.359 7.174 1.00 90.56 92 TYR A N 1
ATOM 657 C CA . TYR A 1 92 ? -14.491 -1.754 7.592 1.00 90.56 92 TYR A CA 1
ATOM 658 C C . TYR A 1 92 ? -15.583 -2.457 6.781 1.00 90.56 92 TYR A C 1
ATOM 660 O O . TYR A 1 92 ? -16.728 -2.017 6.759 1.00 90.56 92 TYR A O 1
ATOM 668 N N . PHE A 1 93 ? -15.214 -3.554 6.121 1.00 87.94 93 PHE A N 1
ATOM 669 C CA . PHE A 1 93 ? -16.087 -4.331 5.243 1.00 87.94 93 PHE A CA 1
ATOM 670 C C . PHE A 1 93 ? -16.082 -5.802 5.671 1.00 87.94 93 PHE A C 1
ATOM 672 O O . PHE A 1 93 ? -15.222 -6.559 5.208 1.00 87.94 93 PHE A O 1
ATOM 679 N N . PRO A 1 94 ? -16.981 -6.216 6.576 1.00 89.19 94 PRO A N 1
ATOM 680 C CA . PRO A 1 94 ? -17.145 -7.613 6.941 1.00 89.19 94 PRO A CA 1
ATOM 681 C C . PRO A 1 94 ? -17.949 -8.390 5.895 1.00 89.19 94 PRO A C 1
ATOM 683 O O . PRO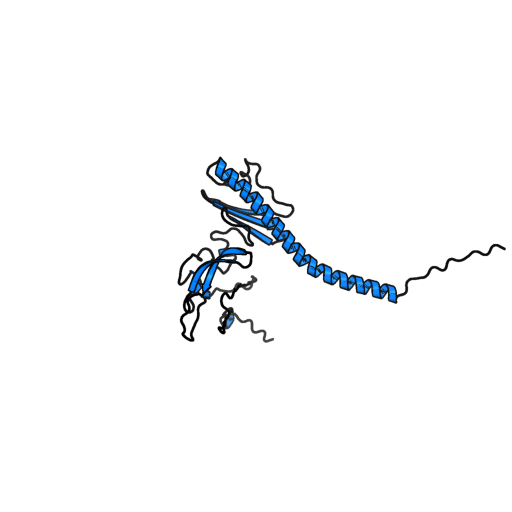 A 1 94 ? -18.818 -7.867 5.203 1.00 89.19 94 PRO A O 1
ATOM 686 N N . THR A 1 95 ? -17.669 -9.681 5.826 1.00 83.88 95 THR A N 1
ATOM 687 C CA . THR A 1 95 ? -18.435 -10.724 5.139 1.00 83.88 95 THR A CA 1
ATOM 688 C C . THR A 1 95 ? -18.582 -11.900 6.107 1.00 83.88 95 THR A C 1
ATOM 690 O O . THR A 1 95 ? -17.950 -11.914 7.164 1.00 83.88 95 THR A O 1
ATOM 693 N N . SER A 1 96 ? -19.368 -12.920 5.763 1.00 79.56 96 SER A N 1
ATOM 694 C CA . SER A 1 96 ? -19.527 -14.098 6.631 1.00 79.56 96 SER A CA 1
ATOM 695 C C . SER A 1 96 ? -18.214 -14.848 6.897 1.00 79.56 96 SER A C 1
ATOM 697 O O . SER A 1 96 ? -18.056 -15.438 7.962 1.00 79.56 96 SER A O 1
ATOM 699 N N . THR A 1 97 ? -17.272 -14.821 5.947 1.00 80.81 97 THR A N 1
ATOM 700 C CA . THR A 1 97 ? -16.025 -15.606 5.992 1.00 80.81 97 THR A CA 1
ATOM 701 C C . THR A 1 97 ? -14.753 -14.759 5.985 1.00 80.81 97 THR A C 1
ATOM 703 O O . THR A 1 97 ? -13.651 -15.303 5.932 1.00 80.81 97 THR A O 1
ATOM 706 N N . GLY A 1 98 ? -14.862 -13.433 5.998 1.00 86.44 98 GLY A N 1
ATOM 707 C CA . GLY A 1 98 ? -13.703 -12.548 5.919 1.00 86.44 98 GLY A CA 1
ATOM 708 C C . GLY A 1 98 ? -14.043 -11.093 6.177 1.00 86.44 98 GLY A C 1
ATOM 709 O O . GLY A 1 98 ? -15.207 -10.726 6.286 1.00 86.44 98 GLY A O 1
ATOM 710 N N . TYR A 1 99 ? -13.025 -10.247 6.232 1.00 89.38 99 TYR A N 1
ATOM 711 C CA . TYR A 1 99 ? -13.212 -8.806 6.329 1.00 89.38 99 TYR A CA 1
ATOM 712 C C . TYR A 1 99 ? -12.059 -8.067 5.658 1.00 89.38 99 TYR A C 1
ATOM 714 O O . TYR A 1 99 ? -10.996 -8.638 5.393 1.00 89.38 99 TYR A O 1
ATOM 722 N N . CYS A 1 100 ? -12.244 -6.766 5.463 1.00 89.94 100 CYS A N 1
ATOM 723 C CA . CYS A 1 100 ? -11.145 -5.831 5.294 1.00 89.94 100 CYS A CA 1
ATOM 724 C C . CYS A 1 100 ? -11.338 -4.622 6.219 1.00 89.94 100 CYS A C 1
ATOM 726 O O . CYS A 1 100 ? -12.420 -4.044 6.243 1.00 89.94 100 CYS A O 1
ATOM 728 N N . ILE A 1 101 ? -10.291 -4.228 6.951 1.00 92.69 101 ILE A N 1
ATOM 729 C CA . ILE A 1 101 ? -10.238 -3.001 7.764 1.00 92.69 101 ILE A CA 1
ATOM 730 C C . ILE A 1 101 ? -9.086 -2.073 7.334 1.00 92.69 101 ILE A C 1
ATOM 732 O O . ILE A 1 101 ? -7.986 -2.549 7.046 1.00 92.69 101 ILE A O 1
ATOM 736 N N . THR A 1 102 ? -9.340 -0.762 7.285 1.00 92.50 102 THR A N 1
ATOM 737 C CA . THR A 1 102 ? -8.363 0.304 6.985 1.00 92.50 102 THR A CA 1
ATOM 738 C C . THR A 1 102 ? -8.071 1.122 8.232 1.00 92.50 102 THR A C 1
ATOM 740 O O . THR A 1 102 ? -9.003 1.487 8.943 1.00 92.50 102 THR A O 1
ATOM 743 N N . ALA A 1 103 ? -6.801 1.436 8.464 1.00 94.56 103 ALA A N 1
ATOM 744 C CA . ALA A 1 103 ? -6.331 2.351 9.490 1.00 94.56 103 ALA A CA 1
ATOM 745 C C . ALA A 1 103 ? -5.536 3.498 8.852 1.00 94.56 103 ALA A C 1
ATOM 747 O O . ALA A 1 103 ? -4.712 3.262 7.962 1.00 94.56 103 ALA A O 1
ATOM 748 N N . THR A 1 104 ? -5.738 4.713 9.353 1.00 91.75 104 THR A N 1
ATOM 749 C CA . THR A 1 104 ? -5.151 5.933 8.793 1.00 91.75 104 THR A CA 1
ATOM 750 C C . THR A 1 104 ? -4.490 6.774 9.865 1.00 91.75 104 THR A C 1
ATOM 752 O O . THR A 1 104 ? -5.037 6.947 10.950 1.00 91.75 104 THR A O 1
ATOM 755 N N . LYS A 1 105 ? -3.301 7.306 9.566 1.00 92.94 105 LYS A N 1
ATOM 756 C CA . LYS A 1 105 ? -2.546 8.216 10.440 1.00 92.94 105 LYS A CA 1
ATOM 757 C C . LYS A 1 105 ? -1.661 9.123 9.598 1.00 92.94 105 LYS A C 1
ATOM 759 O O . LYS A 1 105 ? -0.920 8.630 8.752 1.00 92.94 105 LYS A O 1
ATOM 764 N N . ASN A 1 106 ? -1.703 10.437 9.829 1.00 85.38 106 ASN A N 1
ATOM 765 C CA . ASN A 1 106 ? -0.901 11.424 9.084 1.00 85.38 106 ASN A CA 1
ATOM 766 C C . ASN A 1 106 ? -0.990 11.239 7.549 1.00 85.38 106 ASN A C 1
ATOM 768 O O . ASN A 1 106 ? 0.034 11.195 6.866 1.00 85.38 106 ASN A O 1
ATOM 772 N N . SER A 1 107 ? -2.206 11.035 7.025 1.00 79.19 107 SER A N 1
ATOM 773 C CA . SER A 1 107 ? -2.493 10.743 5.603 1.00 79.19 107 SER A CA 1
ATOM 774 C C . SER A 1 107 ? -1.881 9.448 5.047 1.00 79.19 107 SER A C 1
ATOM 776 O O . SER A 1 107 ? -1.929 9.200 3.843 1.00 79.19 107 SER A O 1
ATOM 778 N N . SER A 1 108 ? -1.284 8.613 5.900 1.00 79.56 108 SER A N 1
ATOM 779 C CA . SER A 1 108 ? -0.842 7.268 5.542 1.00 79.56 108 SER A CA 1
ATOM 780 C C . SER A 1 108 ? -1.966 6.287 5.825 1.00 79.56 108 SER A C 1
ATOM 782 O O . SER A 1 108 ? -2.476 6.256 6.941 1.00 79.56 108 SER A O 1
ATOM 784 N N . HIS A 1 109 ? -2.303 5.469 4.833 1.00 83.94 109 HIS A N 1
ATOM 785 C CA . HIS A 1 109 ? -3.363 4.471 4.919 1.00 83.94 109 HIS A CA 1
ATOM 786 C C . HIS A 1 109 ? -2.758 3.074 4.877 1.00 83.94 109 HIS A C 1
ATOM 788 O O . HIS A 1 109 ? -1.915 2.793 4.019 1.00 83.94 109 HIS A O 1
ATOM 794 N N . TYR A 1 110 ? -3.180 2.204 5.785 1.00 88.62 110 TYR A N 1
ATOM 795 C CA . TYR A 1 110 ? -2.852 0.783 5.776 1.00 88.62 110 TYR A CA 1
ATOM 796 C C . TYR A 1 110 ? -4.127 -0.038 5.915 1.00 88.62 110 TYR A C 1
ATOM 798 O O . TYR A 1 110 ? -5.078 0.366 6.576 1.00 88.62 110 TYR A O 1
ATOM 806 N N . ARG A 1 111 ? -4.127 -1.237 5.344 1.00 89.19 111 ARG A N 1
ATOM 807 C CA . ARG A 1 111 ? -5.252 -2.164 5.398 1.00 89.19 111 ARG A CA 1
ATOM 808 C C . ARG A 1 111 ? -4.825 -3.551 5.830 1.00 89.19 111 ARG A C 1
ATOM 810 O O . ARG A 1 111 ? -3.700 -3.969 5.554 1.00 89.19 111 ARG A O 1
ATOM 817 N N . LYS A 1 112 ? -5.764 -4.293 6.409 1.00 89.94 112 LYS A N 1
ATOM 818 C CA . LYS A 1 112 ? -5.625 -5.719 6.715 1.00 89.94 112 LYS A CA 1
ATOM 819 C C . LYS A 1 112 ? -6.896 -6.479 6.346 1.00 89.94 112 LYS A C 1
ATOM 821 O O . LYS A 1 112 ? -8.002 -5.982 6.536 1.00 89.94 112 LYS A O 1
ATOM 826 N N . THR A 1 113 ? -6.713 -7.693 5.833 1.00 88.94 113 THR A N 1
ATOM 827 C CA . THR A 1 113 ? -7.784 -8.688 5.655 1.00 88.94 113 THR A CA 1
ATOM 828 C C . THR A 1 113 ? -7.614 -9.808 6.678 1.00 88.94 113 THR A C 1
ATOM 830 O O . THR A 1 113 ? -6.557 -9.896 7.302 1.00 88.94 113 THR A O 1
ATOM 833 N N . ASN A 1 114 ? -8.611 -10.677 6.845 1.00 86.19 114 ASN A N 1
ATOM 834 C CA . ASN A 1 114 ? -8.534 -11.810 7.778 1.00 86.19 114 ASN A CA 1
ATOM 835 C C . ASN A 1 114 ? -7.334 -12.744 7.535 1.00 86.19 114 ASN A C 1
ATOM 837 O O . ASN A 1 114 ? -6.821 -13.319 8.489 1.00 86.19 114 ASN A O 1
ATOM 841 N N . ASN A 1 115 ? -6.862 -12.844 6.289 1.00 76.94 115 ASN A N 1
ATOM 842 C CA . ASN A 1 115 ? -5.811 -13.786 5.889 1.00 76.94 115 ASN A CA 1
ATOM 843 C C . ASN A 1 115 ? -4.506 -13.106 5.438 1.00 76.94 115 ASN A C 1
ATOM 845 O O . ASN A 1 115 ? -3.624 -13.773 4.906 1.00 76.94 115 ASN A O 1
ATOM 849 N N . GLY A 1 116 ? -4.388 -11.782 5.583 1.00 75.44 116 GLY A N 1
ATOM 850 C CA . GLY A 1 116 ? -3.251 -11.021 5.060 1.00 75.44 116 GLY A CA 1
ATOM 851 C C . GLY A 1 116 ? -2.556 -10.170 6.115 1.00 75.44 116 GLY A C 1
ATOM 852 O O . GLY A 1 116 ? -3.180 -9.707 7.070 1.00 75.44 116 GLY A O 1
ATOM 853 N N . GLU A 1 117 ? -1.270 -9.904 5.908 1.00 82.00 117 GLU A N 1
ATOM 854 C CA . GLU A 1 117 ? -0.531 -8.948 6.733 1.00 82.00 117 GLU A CA 1
ATOM 855 C C . GLU A 1 117 ? -0.964 -7.496 6.467 1.00 82.00 117 GLU A C 1
ATOM 857 O O . GLU A 1 117 ? -1.434 -7.181 5.363 1.00 82.00 117 GLU A O 1
ATOM 862 N N . PRO A 1 118 ? -0.836 -6.593 7.464 1.00 85.88 118 PRO A N 1
ATOM 863 C CA . PRO A 1 118 ? -1.074 -5.176 7.251 1.00 85.88 118 PRO A CA 1
ATOM 864 C C . PRO A 1 118 ? -0.151 -4.628 6.163 1.00 85.88 118 PRO A C 1
ATOM 866 O O . PRO A 1 118 ? 1.062 -4.831 6.196 1.00 85.88 118 PRO A O 1
ATOM 869 N N . ARG A 1 119 ? -0.713 -3.880 5.218 1.00 78.44 119 ARG A N 1
ATOM 870 C CA . ARG A 1 119 ? 0.037 -3.273 4.110 1.00 78.44 119 ARG A CA 1
ATOM 871 C C . ARG A 1 119 ? -0.525 -1.915 3.742 1.00 78.44 119 ARG A C 1
ATOM 873 O O . ARG A 1 119 ? -1.688 -1.642 4.024 1.00 78.44 119 ARG A O 1
ATOM 880 N N . MET A 1 120 ? 0.282 -1.095 3.076 1.00 76.00 120 MET A N 1
ATOM 881 C CA . MET A 1 120 ? -0.137 0.233 2.636 1.00 76.00 120 MET A CA 1
ATOM 882 C C . MET A 1 120 ? -1.337 0.154 1.675 1.00 76.00 120 MET A C 1
ATOM 884 O O . MET A 1 120 ? -1.418 -0.736 0.824 1.00 76.00 120 MET A O 1
ATOM 888 N N . GLY A 1 121 ? -2.259 1.103 1.813 1.00 74.25 121 GLY A N 1
ATOM 889 C CA . GLY A 1 121 ? -3.483 1.232 1.030 1.00 74.25 121 GLY A CA 1
ATOM 890 C C . GLY A 1 121 ? -4.749 1.068 1.865 1.00 74.25 121 GLY A C 1
ATOM 891 O O . GLY A 1 121 ? -4.701 0.847 3.070 1.00 74.25 121 GLY A O 1
ATOM 892 N N . GLU A 1 122 ? -5.892 1.152 1.193 1.00 78.69 122 GLU A N 1
ATOM 893 C CA . GLU A 1 122 ? -7.214 1.084 1.816 1.00 78.69 122 GLU A CA 1
ATOM 894 C C . GLU A 1 122 ? -7.973 -0.182 1.408 1.00 78.69 122 GLU A C 1
ATOM 896 O O . GLU A 1 122 ? -7.752 -0.806 0.354 1.00 78.69 122 GLU A O 1
ATOM 901 N N . CYS A 1 123 ? -8.883 -0.599 2.273 1.00 75.75 123 CYS A N 1
ATOM 902 C CA . CYS A 1 123 ? -9.808 -1.671 1.978 1.00 75.75 123 CYS A CA 1
ATOM 903 C C . CYS A 1 123 ? -10.654 -1.364 0.767 1.00 75.75 123 CYS A C 1
ATOM 905 O O . CYS A 1 123 ? -11.085 -0.240 0.550 1.00 75.75 123 CYS A O 1
ATOM 907 N N . SER A 1 124 ? -10.842 -2.389 -0.054 1.00 62.03 124 SER A N 1
ATOM 908 C CA . SER A 1 124 ? -11.466 -2.200 -1.347 1.00 62.03 124 SER A CA 1
ATOM 909 C C . SER A 1 124 ? -12.130 -3.452 -1.885 1.00 62.03 124 SER A C 1
ATOM 911 O O . SER A 1 124 ? -11.463 -4.445 -2.172 1.00 62.03 124 SER A O 1
ATOM 913 N N . GLY A 1 125 ? -13.445 -3.327 -2.085 1.00 57.72 125 GLY A N 1
ATOM 914 C CA . GLY A 1 125 ? -14.140 -3.778 -3.292 1.00 57.72 125 GLY A CA 1
ATOM 915 C C . GLY A 1 125 ? -14.024 -2.717 -4.401 1.00 57.72 125 GLY A C 1
ATOM 916 O O . GLY A 1 125 ? -12.972 -2.090 -4.527 1.00 57.72 125 GLY A O 1
ATOM 917 N N . THR A 1 126 ? -15.098 -2.476 -5.164 1.00 47.62 126 THR A N 1
ATOM 918 C CA . THR A 1 126 ? -15.258 -1.505 -6.284 1.00 47.62 126 THR A CA 1
ATOM 919 C C . THR A 1 126 ? -14.735 -0.070 -6.057 1.00 47.62 126 THR A C 1
ATOM 921 O O . THR A 1 126 ? -14.787 0.741 -6.975 1.00 47.62 126 THR A O 1
ATOM 924 N N . GLU A 1 127 ? -14.207 0.274 -4.881 1.00 46.72 127 GLU A N 1
ATOM 925 C CA . GLU A 1 127 ? -13.779 1.626 -4.503 1.00 46.72 127 GLU A CA 1
ATOM 926 C C . GLU A 1 127 ? -12.264 1.897 -4.581 1.00 46.72 127 GLU A C 1
ATOM 928 O O . GLU A 1 127 ? -11.891 3.036 -4.854 1.00 46.72 127 GLU A O 1
ATOM 933 N N . ARG A 1 128 ? -11.366 0.895 -4.505 1.00 49.31 128 ARG A N 1
ATOM 934 C CA . ARG A 1 128 ? -9.942 1.122 -4.897 1.00 49.31 128 ARG A CA 1
ATOM 935 C C . ARG A 1 128 ? -9.836 1.463 -6.371 1.00 49.31 128 ARG A C 1
ATOM 937 O O . ARG A 1 128 ? -8.996 2.260 -6.763 1.00 49.31 128 ARG A O 1
ATOM 944 N N . ASP A 1 129 ? -10.739 0.908 -7.161 1.00 51.12 129 ASP A N 1
ATOM 945 C CA . ASP A 1 129 ? -10.902 1.232 -8.566 1.00 51.12 129 ASP A CA 1
ATOM 946 C C . ASP A 1 129 ? -11.405 2.672 -8.779 1.00 51.12 129 ASP A C 1
ATOM 948 O O . ASP A 1 129 ? -11.243 3.203 -9.872 1.00 51.12 129 ASP A O 1
ATOM 952 N N . LYS A 1 130 ? -12.033 3.321 -7.787 1.00 52.84 130 LYS A N 1
ATOM 953 C CA . LYS A 1 130 ? -12.502 4.714 -7.923 1.00 52.84 130 LYS A CA 1
ATOM 954 C C . LYS A 1 130 ? -11.360 5.723 -7.786 1.00 52.84 130 LYS A C 1
ATOM 956 O O . LYS A 1 130 ? -11.399 6.756 -8.445 1.00 52.84 130 LYS A O 1
ATOM 961 N N . LEU A 1 131 ? -10.357 5.428 -6.953 1.00 53.97 131 LEU A N 1
ATOM 962 C CA . LEU A 1 131 ? -9.189 6.296 -6.729 1.00 53.97 131 LEU A CA 1
ATOM 963 C C . LEU A 1 131 ? -7.949 5.867 -7.523 1.00 53.97 131 LEU A C 1
ATOM 965 O O . LEU A 1 131 ? -7.044 6.670 -7.742 1.00 53.97 131 LEU A O 1
ATOM 969 N N . SER A 1 132 ? -7.890 4.606 -7.951 1.00 67.25 132 SER A N 1
ATOM 970 C CA . SER A 1 132 ? -6.817 4.079 -8.782 1.00 67.25 132 SER A CA 1
ATOM 971 C C . SER A 1 132 ? -7.280 3.947 -10.225 1.00 67.25 132 SER A C 1
ATOM 973 O O . SER A 1 132 ? -8.328 3.374 -10.517 1.00 67.25 132 SER A O 1
ATOM 975 N N . VAL A 1 133 ? -6.435 4.415 -11.141 1.00 72.00 133 VAL A N 1
ATOM 976 C CA . VAL A 1 133 ? -6.548 4.076 -12.565 1.00 72.00 133 VAL A CA 1
ATOM 977 C C . VAL A 1 133 ? -6.457 2.552 -12.753 1.00 72.00 133 VAL A C 1
ATOM 979 O O . VAL A 1 133 ? -7.092 1.998 -13.646 1.00 72.00 133 VAL A O 1
ATOM 982 N N . ILE A 1 134 ? -5.730 1.864 -11.864 1.00 73.56 134 ILE A N 1
ATOM 983 C CA . ILE A 1 134 ? -5.559 0.412 -11.885 1.00 73.56 134 ILE A CA 1
ATOM 984 C C . ILE A 1 134 ? -6.741 -0.275 -11.195 1.00 73.56 134 ILE A C 1
ATOM 986 O O . ILE A 1 134 ? -6.994 -0.088 -10.002 1.00 73.56 134 ILE A O 1
ATOM 990 N N . LYS A 1 135 ? -7.439 -1.131 -11.945 1.00 73.44 135 LYS A N 1
ATOM 991 C CA . LYS A 1 135 ? -8.587 -1.911 -11.466 1.00 73.44 135 LYS A CA 1
ATOM 992 C C . LYS A 1 135 ? -8.143 -3.228 -10.847 1.00 73.44 135 LYS A C 1
ATOM 994 O O . LYS A 1 135 ? -8.264 -4.282 -11.457 1.00 73.44 135 LYS A O 1
ATOM 999 N N . TRP A 1 136 ? -7.561 -3.217 -9.651 1.00 69.81 136 TRP A N 1
ATOM 1000 C CA . TRP A 1 136 ? -6.911 -4.450 -9.181 1.00 69.81 136 TRP A CA 1
ATOM 1001 C C . TRP A 1 136 ? -7.858 -5.587 -8.768 1.00 69.81 136 TRP A C 1
ATOM 1003 O O . TRP A 1 136 ? -7.401 -6.604 -8.260 1.00 69.81 136 TRP A O 1
ATOM 1013 N N . ASN A 1 137 ? -9.179 -5.414 -8.852 1.00 67.44 137 ASN A N 1
ATOM 1014 C CA . ASN A 1 137 ? -10.129 -6.500 -8.586 1.00 67.44 137 ASN A CA 1
ATOM 1015 C C . ASN A 1 137 ? -10.187 -7.474 -9.769 1.00 67.44 137 ASN A C 1
ATOM 1017 O O . ASN A 1 137 ? -10.610 -8.610 -9.595 1.00 67.44 137 ASN A O 1
ATOM 1021 N N . THR A 1 138 ? -9.735 -7.036 -10.946 1.00 75.62 138 THR A N 1
ATOM 1022 C CA . THR A 1 138 ? -9.678 -7.852 -12.157 1.00 75.62 138 THR A CA 1
ATOM 1023 C C . THR A 1 138 ? -8.399 -8.685 -12.216 1.00 75.62 138 THR A C 1
ATOM 1025 O O . THR A 1 138 ? -8.374 -9.727 -12.869 1.00 75.62 138 THR A O 1
ATOM 1028 N N . TRP A 1 139 ? -7.359 -8.273 -11.485 1.00 79.88 139 TRP A N 1
ATOM 1029 C CA . TRP A 1 139 ? -6.081 -8.971 -11.367 1.00 79.88 139 TRP A CA 1
ATOM 1030 C C . TRP A 1 139 ? -6.269 -10.290 -10.620 1.00 79.88 139 TRP A C 1
ATOM 1032 O O . TRP A 1 139 ? -6.299 -10.336 -9.394 1.00 79.88 139 TRP A O 1
ATOM 1042 N N . THR A 1 140 ? -6.425 -11.358 -11.395 1.00 83.56 140 THR A N 1
ATOM 1043 C CA . THR A 1 140 ? -6.609 -12.742 -10.951 1.00 83.56 140 THR A CA 1
ATOM 1044 C C . THR A 1 140 ? -5.449 -13.601 -11.450 1.00 83.56 140 THR A C 1
ATOM 1046 O O . THR A 1 140 ? -4.759 -13.228 -12.400 1.00 83.56 140 THR A O 1
ATOM 1049 N N . LEU A 1 141 ? -5.198 -14.731 -10.784 1.00 87.00 141 LEU A N 1
ATOM 1050 C CA . LEU A 1 141 ? -4.143 -15.662 -11.187 1.00 87.00 141 LEU A CA 1
ATOM 1051 C C . LEU A 1 141 ? -4.445 -16.266 -12.562 1.00 87.00 141 LEU A C 1
ATOM 1053 O O . LEU A 1 141 ? -5.593 -16.599 -12.856 1.00 87.00 141 LEU A O 1
ATOM 1057 N N . GLY A 1 142 ? -3.406 -16.456 -13.373 1.00 92.44 142 GLY A N 1
ATOM 1058 C CA . GLY A 1 142 ? -3.513 -17.098 -14.684 1.00 92.44 142 GLY A CA 1
ATOM 1059 C C . GLY A 1 142 ? -2.692 -16.404 -15.765 1.00 92.44 142 GLY A C 1
ATOM 1060 O O . GLY A 1 142 ? -1.960 -15.452 -15.503 1.00 92.44 142 GLY A O 1
ATOM 1061 N N . THR A 1 143 ? -2.853 -16.847 -17.007 1.00 92.00 143 THR A N 1
ATOM 1062 C CA . THR A 1 143 ? -2.121 -16.351 -18.186 1.00 92.00 143 THR A CA 1
ATOM 1063 C C . THR A 1 143 ? -3.001 -15.470 -19.070 1.00 92.00 143 THR A C 1
ATOM 1065 O O . THR A 1 143 ? -4.229 -15.497 -18.959 1.00 92.00 143 THR A O 1
ATOM 1068 N N . GLY A 1 144 ? -2.388 -14.666 -19.936 1.00 89.31 144 GLY A N 1
ATOM 1069 C CA . GLY A 1 144 ? -3.125 -13.806 -20.861 1.00 89.31 144 GLY A CA 1
ATOM 1070 C C . GLY A 1 144 ? -3.637 -12.505 -20.236 1.00 89.31 144 GLY A C 1
ATOM 1071 O O . GLY A 1 144 ? -3.232 -12.096 -19.147 1.00 89.31 144 GLY A O 1
ATOM 1072 N N . ASN A 1 145 ? -4.532 -11.842 -20.968 1.00 91.06 145 ASN A N 1
ATOM 1073 C CA . ASN A 1 145 ? -5.018 -10.502 -20.646 1.00 91.06 145 ASN A CA 1
ATOM 1074 C C . ASN A 1 145 ? -5.734 -10.434 -19.288 1.00 91.06 145 ASN A C 1
ATOM 1076 O O . ASN A 1 145 ? -6.322 -11.402 -18.788 1.00 91.06 145 ASN A O 1
ATOM 1080 N N . VAL A 1 146 ? -5.762 -9.232 -18.725 1.00 88.81 146 VAL A N 1
ATOM 1081 C CA . VAL A 1 146 ? -6.669 -8.852 -17.644 1.00 88.81 146 VAL A CA 1
ATOM 1082 C C . VAL A 1 146 ? -7.419 -7.589 -18.050 1.00 88.81 146 VAL A C 1
ATOM 1084 O O . VAL A 1 146 ? -6.941 -6.802 -18.859 1.00 88.81 146 VAL A O 1
ATOM 1087 N N . THR A 1 147 ? -8.622 -7.367 -17.529 1.00 85.31 147 THR A N 1
ATOM 1088 C CA . THR A 1 147 ? -9.377 -6.146 -17.835 1.00 85.31 147 THR A CA 1
ATOM 1089 C C . THR A 1 147 ? -8.533 -4.898 -17.564 1.00 85.31 147 THR A C 1
ATOM 1091 O O . THR A 1 147 ? -8.090 -4.681 -16.434 1.00 85.31 147 THR A O 1
ATOM 1094 N N . GLY A 1 148 ? -8.347 -4.081 -18.604 1.00 85.38 148 GLY A N 1
ATOM 1095 C CA . GLY A 1 148 ? -7.534 -2.864 -18.566 1.00 85.38 148 GLY A CA 1
ATOM 1096 C C . GLY A 1 148 ? -6.043 -3.070 -18.844 1.00 85.38 148 GLY A C 1
ATOM 1097 O O . GLY A 1 148 ? -5.336 -2.072 -18.932 1.00 85.38 148 GLY A O 1
ATOM 1098 N N . TYR A 1 149 ? -5.568 -4.312 -19.000 1.00 89.62 149 TYR A N 1
ATOM 1099 C CA . TYR A 1 149 ? -4.172 -4.612 -19.324 1.00 89.62 149 TYR A CA 1
ATOM 1100 C C . TYR A 1 149 ? -4.050 -5.792 -20.296 1.00 89.62 149 TYR A C 1
ATOM 1102 O O . TYR A 1 149 ? -4.372 -6.937 -19.957 1.00 89.62 149 TYR A O 1
ATOM 1110 N N . SER A 1 150 ? -3.574 -5.522 -21.508 1.00 92.31 150 SER A N 1
ATOM 1111 C CA . SER A 1 150 ? -3.262 -6.564 -22.490 1.00 92.31 150 SER A CA 1
ATOM 1112 C C . SER A 1 150 ? -1.843 -7.081 -22.302 1.00 92.31 150 SER A C 1
ATOM 1114 O O . SER A 1 150 ? -0.955 -6.316 -21.935 1.00 92.31 150 SER A O 1
ATOM 1116 N N . VAL A 1 151 ? -1.630 -8.369 -22.567 1.00 93.06 151 VAL A N 1
ATOM 1117 C CA . VAL A 1 151 ? -0.282 -8.936 -22.661 1.00 93.06 151 VAL A CA 1
ATOM 1118 C C . VAL A 1 151 ? 0.460 -8.290 -23.823 1.00 93.06 151 VAL A C 1
ATOM 1120 O O . VAL A 1 151 ? -0.124 -8.059 -24.883 1.00 93.06 151 VAL A O 1
ATOM 1123 N N . ASN A 1 152 ? 1.740 -8.027 -23.615 1.00 91.56 152 ASN A N 1
ATOM 1124 C CA . ASN A 1 152 ? 2.667 -7.653 -24.667 1.00 91.56 152 ASN A CA 1
ATOM 1125 C C . ASN A 1 152 ? 3.756 -8.723 -24.699 1.00 91.56 152 ASN A C 1
ATOM 1127 O O . ASN A 1 152 ? 4.321 -9.024 -23.651 1.00 91.56 152 ASN A O 1
ATOM 1131 N N . GLY A 1 153 ? 3.993 -9.337 -25.855 1.00 91.75 153 GLY A N 1
ATOM 1132 C CA . GLY A 1 153 ? 4.958 -10.425 -25.961 1.00 91.75 153 GLY A CA 1
ATOM 1133 C C . GLY A 1 153 ? 4.529 -11.745 -25.312 1.00 91.75 153 GLY A C 1
ATOM 1134 O O . GLY A 1 153 ? 3.345 -11.980 -25.034 1.00 91.75 153 GLY A O 1
ATOM 1135 N N . ASP A 1 154 ? 5.502 -12.612 -25.059 1.00 90.19 154 ASP A N 1
ATOM 1136 C CA . ASP A 1 154 ? 5.313 -13.978 -24.569 1.00 90.19 154 ASP A CA 1
ATOM 1137 C C . ASP A 1 154 ? 5.571 -14.150 -23.050 1.00 90.19 154 ASP A C 1
ATOM 1139 O O . ASP A 1 154 ? 5.721 -13.171 -22.316 1.00 90.19 154 ASP A O 1
ATOM 1143 N N . GLY A 1 155 ? 5.437 -15.395 -22.564 1.00 91.44 155 GLY A N 1
ATOM 1144 C CA . GLY A 1 155 ? 5.556 -15.856 -21.160 1.00 91.44 155 GLY A CA 1
ATOM 1145 C C . GLY A 1 155 ? 5.015 -14.934 -20.060 1.00 91.44 155 GLY A C 1
ATOM 1146 O O . GLY A 1 155 ? 5.523 -14.847 -18.940 1.00 91.44 155 GLY A O 1
ATOM 1147 N N . ASN A 1 156 ? 3.895 -14.288 -20.365 1.00 93.81 156 ASN A N 1
ATOM 1148 C CA . ASN A 1 156 ? 3.147 -13.459 -19.436 1.00 93.81 156 ASN A CA 1
ATOM 1149 C C . ASN A 1 15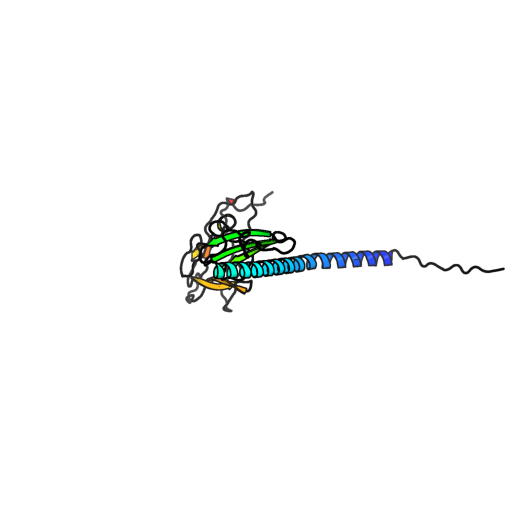6 ? 2.235 -14.296 -18.532 1.00 93.81 156 ASN A C 1
ATOM 1151 O O . ASN A 1 156 ? 1.328 -15.005 -18.993 1.00 93.81 156 ASN A O 1
ATOM 1155 N N . SER A 1 157 ? 2.401 -14.139 -17.223 1.00 93.81 157 SER A N 1
ATOM 1156 C CA . SER A 1 157 ? 1.553 -14.770 -16.218 1.00 93.81 157 SER A CA 1
ATOM 1157 C C . SER A 1 157 ? 1.279 -13.850 -15.028 1.00 93.81 157 SER A C 1
ATOM 1159 O O . SER A 1 157 ? 1.959 -12.856 -14.788 1.00 93.81 157 SER A O 1
ATOM 1161 N N . ARG A 1 158 ? 0.230 -14.164 -14.269 1.00 92.94 158 ARG A N 1
ATOM 1162 C CA . ARG A 1 158 ? -0.105 -13.512 -13.000 1.00 92.94 158 ARG A CA 1
ATOM 1163 C C . ARG A 1 158 ? -0.017 -14.565 -11.913 1.00 92.94 158 ARG A C 1
ATOM 1165 O O . ARG A 1 158 ? -0.810 -15.510 -11.906 1.00 92.94 158 ARG A O 1
ATOM 1172 N N . VAL A 1 159 ? 0.948 -14.406 -11.016 1.00 90.94 159 VAL A N 1
ATOM 1173 C CA . VAL A 1 159 ? 1.299 -15.401 -9.994 1.00 90.94 159 VAL A CA 1
ATOM 1174 C C . VAL A 1 159 ? 1.298 -14.776 -8.606 1.00 90.94 159 VAL A C 1
ATOM 1176 O O . VAL A 1 159 ? 1.408 -13.559 -8.461 1.00 90.94 159 VAL A O 1
ATOM 1179 N N . ASN A 1 160 ? 1.187 -15.610 -7.574 1.00 87.38 160 ASN A N 1
ATOM 1180 C CA . ASN A 1 160 ? 1.440 -15.166 -6.209 1.00 87.38 160 ASN A CA 1
ATOM 1181 C C . ASN A 1 160 ? 2.950 -15.034 -5.998 1.00 87.38 160 ASN A C 1
ATOM 1183 O O . ASN A 1 160 ? 3.676 -16.019 -6.116 1.00 87.38 160 ASN A O 1
ATOM 1187 N N . ASP A 1 161 ? 3.409 -13.834 -5.659 1.00 84.75 161 ASP A N 1
ATOM 1188 C CA . ASP A 1 161 ? 4.814 -13.551 -5.381 1.00 84.75 161 ASP A CA 1
ATOM 1189 C C . ASP A 1 161 ? 4.947 -12.455 -4.312 1.00 84.75 161 ASP A C 1
ATOM 1191 O O . ASP A 1 161 ? 3.983 -11.772 -3.955 1.00 84.75 161 ASP A O 1
ATOM 1195 N N . THR A 1 162 ? 6.147 -12.309 -3.764 1.00 79.94 162 THR A N 1
ATOM 1196 C CA . THR A 1 162 ? 6.474 -11.316 -2.746 1.00 79.94 162 THR A CA 1
ATOM 1197 C C . THR A 1 162 ? 6.615 -9.934 -3.376 1.00 79.94 162 THR A C 1
ATOM 1199 O O . THR A 1 162 ? 7.458 -9.715 -4.249 1.00 79.94 162 THR A O 1
ATOM 1202 N N . ASP A 1 163 ? 5.811 -8.992 -2.895 1.00 78.31 163 ASP A N 1
ATOM 1203 C CA . ASP A 1 163 ? 5.863 -7.588 -3.276 1.00 78.31 163 ASP A CA 1
ATOM 1204 C C . ASP A 1 163 ? 7.072 -6.855 -2.639 1.00 78.31 163 ASP A C 1
ATOM 1206 O O . ASP A 1 163 ? 7.788 -7.418 -1.804 1.00 78.31 163 ASP A O 1
ATOM 1210 N N . PRO A 1 164 ? 7.337 -5.586 -3.006 1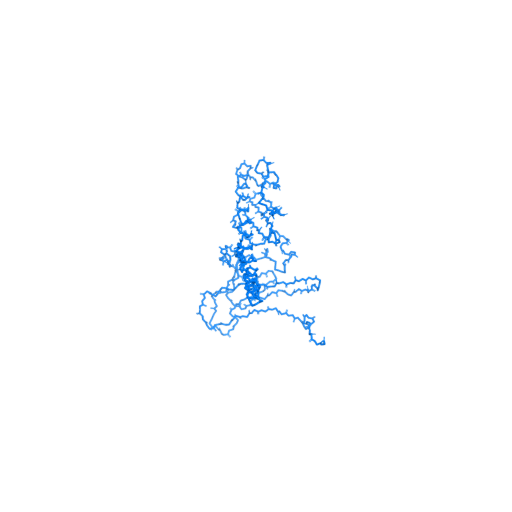.00 77.56 164 PRO A N 1
ATOM 1211 C CA . PRO A 1 164 ? 8.466 -4.813 -2.473 1.00 77.56 164 PRO A CA 1
ATOM 1212 C C . PRO A 1 164 ? 8.445 -4.585 -0.956 1.00 77.56 164 PRO A C 1
ATOM 1214 O O . PRO A 1 164 ? 9.441 -4.130 -0.394 1.00 77.56 164 PRO A O 1
ATOM 1217 N N . TRP A 1 165 ? 7.324 -4.865 -0.293 1.00 75.94 165 TRP A N 1
ATOM 1218 C CA . TRP A 1 165 ? 7.140 -4.708 1.146 1.00 75.94 165 TRP A CA 1
ATOM 1219 C C . TRP A 1 165 ? 7.154 -6.048 1.890 1.00 75.94 165 TRP A C 1
ATOM 1221 O O . TRP A 1 165 ? 6.953 -6.067 3.103 1.00 75.94 165 TRP A O 1
ATOM 1231 N N . GLY A 1 166 ? 7.425 -7.157 1.196 1.00 65.88 166 GLY A N 1
ATOM 1232 C CA . GLY A 1 166 ? 7.541 -8.481 1.800 1.00 65.88 166 GLY A CA 1
ATOM 1233 C C . GLY A 1 166 ? 6.219 -9.240 1.932 1.00 65.88 166 GLY A C 1
ATOM 1234 O O . GLY A 1 166 ? 6.211 -10.313 2.530 1.00 65.88 166 GLY A O 1
ATOM 1235 N N . ALA A 1 167 ? 5.111 -8.729 1.386 1.00 64.81 167 ALA A N 1
ATOM 1236 C CA . ALA A 1 167 ? 3.815 -9.402 1.430 1.00 64.81 167 ALA A CA 1
ATOM 1237 C C . ALA A 1 167 ? 3.548 -10.200 0.145 1.00 64.81 167 ALA A C 1
ATOM 1239 O O . ALA A 1 167 ? 3.933 -9.788 -0.946 1.00 64.81 167 ALA A O 1
ATOM 1240 N N . THR A 1 168 ? 2.842 -11.328 0.251 1.00 73.38 168 THR A N 1
ATOM 1241 C CA . THR A 1 168 ? 2.407 -12.093 -0.927 1.00 73.38 168 THR A CA 1
ATOM 1242 C C . THR A 1 168 ? 1.243 -11.389 -1.623 1.00 73.38 168 THR A C 1
ATOM 1244 O O . THR A 1 168 ? 0.216 -11.103 -1.003 1.00 73.38 168 THR A O 1
ATOM 1247 N N . ASN A 1 169 ? 1.391 -11.121 -2.918 1.00 78.31 169 ASN A N 1
ATOM 1248 C CA . ASN A 1 169 ? 0.380 -10.512 -3.775 1.00 78.31 169 ASN A CA 1
ATOM 1249 C C . ASN A 1 169 ? 0.397 -11.108 -5.180 1.00 78.31 169 ASN A C 1
ATOM 1251 O O . ASN A 1 169 ? 1.337 -11.799 -5.560 1.00 78.31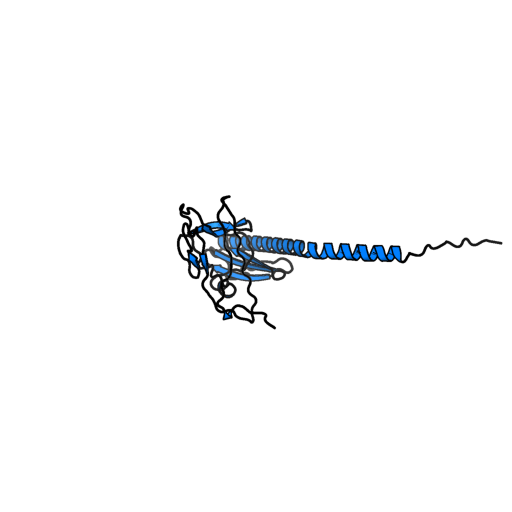 169 ASN A O 1
ATOM 1255 N N . ILE A 1 170 ? -0.651 -10.815 -5.952 1.00 84.38 170 ILE A N 1
ATOM 1256 C CA . ILE A 1 170 ? -0.659 -11.112 -7.383 1.00 84.38 170 ILE A CA 1
ATOM 1257 C C . ILE A 1 170 ? 0.305 -10.141 -8.065 1.00 84.38 170 ILE A C 1
ATOM 1259 O O . ILE A 1 170 ? 0.119 -8.924 -8.000 1.00 84.38 170 ILE A O 1
ATOM 1263 N N . VAL A 1 171 ? 1.331 -10.695 -8.702 1.00 88.56 171 VAL A N 1
ATOM 1264 C CA . VAL A 1 171 ? 2.378 -9.980 -9.431 1.00 88.56 171 VAL A CA 1
ATOM 1265 C C . VAL A 1 171 ? 2.328 -10.412 -10.893 1.00 88.56 171 VAL A C 1
ATOM 1267 O O . VAL A 1 171 ? 2.064 -11.579 -11.191 1.00 88.56 171 VAL A O 1
ATOM 1270 N N . TRP A 1 172 ? 2.560 -9.461 -11.800 1.00 91.56 172 TRP A N 1
ATOM 1271 C CA . TRP A 1 172 ? 2.805 -9.779 -13.203 1.00 91.56 172 TRP A CA 1
ATOM 1272 C C . TRP A 1 172 ? 4.195 -10.395 -13.324 1.00 91.56 172 TRP A C 1
ATOM 1274 O O . TRP A 1 172 ? 5.197 -9.736 -13.042 1.00 91.56 172 TRP A O 1
ATOM 1284 N N . ASP A 1 173 ? 4.240 -11.665 -13.689 1.00 92.38 173 ASP A N 1
ATOM 1285 C CA . ASP A 1 173 ? 5.460 -12.428 -13.853 1.00 92.38 173 ASP A CA 1
ATOM 1286 C C . ASP A 1 173 ? 5.700 -12.691 -15.331 1.00 92.38 173 ASP A C 1
ATOM 1288 O O . ASP A 1 173 ? 4.807 -13.110 -16.070 1.00 92.38 173 ASP A O 1
ATOM 1292 N N . VAL A 1 174 ? 6.928 -12.399 -15.730 1.00 91.12 174 VAL A N 1
ATOM 1293 C CA . VAL A 1 174 ? 7.424 -12.588 -17.082 1.00 91.12 174 VAL A CA 1
ATOM 1294 C C . VAL A 1 174 ? 8.469 -13.690 -16.992 1.00 91.12 174 VAL A C 1
ATOM 1296 O O . VAL A 1 174 ? 9.586 -13.463 -16.514 1.00 91.12 174 VAL A O 1
ATOM 1299 N N . SER A 1 175 ? 8.059 -14.908 -17.332 1.00 85.50 175 SER A N 1
ATOM 1300 C CA . SER A 1 175 ? 8.893 -16.101 -17.252 1.00 85.50 175 SER A CA 1
ATOM 1301 C C . SER A 1 175 ? 8.553 -17.086 -18.366 1.00 85.50 175 SER A C 1
ATOM 1303 O O . SER A 1 175 ? 7.397 -17.226 -18.758 1.00 85.50 175 SER A O 1
ATOM 1305 N N . ASN A 1 176 ? 9.563 -17.845 -18.803 1.00 82.62 176 ASN A N 1
ATOM 1306 C CA . ASN A 1 176 ? 9.483 -18.781 -19.935 1.00 82.62 176 ASN A CA 1
ATOM 1307 C C . ASN A 1 176 ? 9.335 -18.087 -21.296 1.00 82.62 176 ASN A C 1
ATOM 1309 O O . ASN A 1 176 ? 8.497 -18.495 -22.099 1.00 82.62 176 ASN A O 1
ATOM 1313 N N . GLN A 1 177 ? 10.174 -17.077 -21.528 1.00 86.50 177 GLN A N 1
ATOM 1314 C CA . GLN A 1 177 ? 10.287 -16.444 -22.839 1.00 86.50 177 GLN A CA 1
ATOM 1315 C C . GLN A 1 177 ? 10.947 -17.408 -23.809 1.00 86.50 177 GLN A C 1
ATOM 1317 O O . GLN A 1 177 ? 11.726 -18.284 -23.397 1.00 86.50 177 GLN A O 1
ATOM 1322 N N . ASP A 1 178 ? 10.609 -17.274 -25.079 1.00 84.00 178 ASP A N 1
ATOM 1323 C CA . ASP A 1 178 ? 11.278 -17.983 -26.143 1.00 84.00 178 ASP A CA 1
ATOM 1324 C C . ASP A 1 178 ? 12.702 -17.425 -26.372 1.00 84.00 178 ASP A C 1
ATOM 1326 O O . ASP A 1 178 ? 13.292 -16.758 -25.520 1.00 84.00 178 ASP A O 1
ATOM 1330 N N . VAL A 1 179 ? 13.348 -17.856 -27.454 1.00 80.69 179 VAL A N 1
ATOM 1331 C CA . VAL A 1 179 ? 14.730 -17.459 -27.784 1.00 80.69 179 VAL A CA 1
ATOM 1332 C C . VAL A 1 179 ? 14.786 -16.494 -28.969 1.00 80.69 179 VAL A C 1
ATOM 1334 O O . VAL A 1 179 ? 15.866 -16.250 -29.515 1.00 80.69 179 VAL A O 1
ATOM 1337 N N . ALA A 1 180 ? 13.633 -16.012 -29.430 1.00 84.31 180 ALA A N 1
ATOM 1338 C CA . ALA A 1 180 ? 13.541 -15.039 -30.496 1.00 84.31 180 ALA A CA 1
ATOM 1339 C C . ALA A 1 180 ? 13.998 -13.664 -29.995 1.00 84.31 180 ALA A C 1
ATOM 1341 O O . ALA A 1 180 ? 14.085 -13.383 -28.807 1.00 84.31 180 ALA A O 1
ATOM 1342 N N . SER A 1 181 ? 14.365 -12.798 -30.938 1.00 81.75 181 SER A N 1
ATOM 1343 C CA . SER A 1 181 ? 14.714 -11.412 -30.627 1.00 81.75 181 SER A CA 1
ATOM 1344 C C . SER A 1 181 ? 13.496 -10.530 -30.886 1.00 81.75 181 SER A C 1
ATOM 1346 O O . SER A 1 181 ? 13.487 -9.729 -31.824 1.00 81.75 181 SER A O 1
ATOM 1348 N N . ASP A 1 182 ? 12.438 -10.744 -30.110 1.00 84.94 182 ASP A N 1
ATOM 1349 C CA . ASP A 1 182 ? 11.187 -9.998 -30.198 1.00 84.94 182 ASP A CA 1
ATOM 1350 C C . ASP A 1 182 ? 10.712 -9.505 -28.817 1.00 84.94 182 ASP A C 1
ATOM 1352 O O . ASP A 1 182 ? 11.519 -9.046 -28.005 1.00 84.94 182 ASP A O 1
ATOM 1356 N N . ALA A 1 183 ? 9.398 -9.407 -28.609 1.00 84.81 183 ALA A N 1
ATOM 1357 C CA . ALA A 1 183 ? 8.847 -8.873 -27.376 1.00 84.81 183 ALA A CA 1
ATOM 1358 C C . ALA A 1 183 ? 8.813 -9.965 -26.299 1.00 84.81 183 ALA A C 1
ATOM 1360 O O . ALA A 1 183 ? 7.886 -10.767 -26.245 1.00 84.81 183 ALA A O 1
ATOM 1361 N N . ASP A 1 184 ? 9.770 -9.898 -25.379 1.00 88.44 184 ASP A N 1
ATOM 1362 C CA . ASP A 1 184 ? 9.899 -10.805 -24.238 1.00 88.44 184 ASP A CA 1
ATOM 1363 C C . ASP A 1 184 ? 9.029 -10.370 -23.048 1.00 88.44 184 ASP A C 1
ATOM 1365 O O . ASP A 1 184 ? 9.502 -10.239 -21.912 1.00 88.44 184 ASP A O 1
ATOM 1369 N N . GLY A 1 185 ? 7.728 -10.211 -23.272 1.00 91.19 185 GLY A N 1
ATOM 1370 C CA . GLY A 1 185 ? 6.746 -10.061 -22.201 1.00 91.19 185 GLY A CA 1
ATOM 1371 C C . GLY A 1 185 ? 6.495 -8.629 -21.715 1.00 91.19 185 GLY A C 1
ATOM 1372 O O . GLY A 1 185 ? 7.134 -7.655 -22.114 1.00 91.19 185 GLY A O 1
ATOM 1373 N N . GLY A 1 186 ? 5.522 -8.500 -20.814 1.00 91.31 186 GLY A N 1
ATOM 1374 C CA . GLY A 1 186 ? 5.031 -7.232 -20.287 1.00 91.31 186 GLY A CA 1
ATOM 1375 C C . GLY A 1 186 ? 3.527 -7.044 -20.478 1.00 91.31 186 GLY A C 1
ATOM 1376 O O . GLY A 1 186 ? 2.785 -7.949 -20.864 1.00 91.31 186 GLY A O 1
ATOM 1377 N N . PHE A 1 187 ? 3.063 -5.838 -20.167 1.00 90.81 187 PHE A N 1
ATOM 1378 C CA . PHE A 1 187 ? 1.664 -5.470 -20.314 1.00 90.81 187 PHE A CA 1
ATOM 1379 C C . PHE A 1 187 ? 1.513 -4.043 -20.827 1.00 90.81 187 PHE A C 1
ATOM 1381 O O . PHE A 1 187 ? 2.284 -3.156 -20.457 1.00 90.81 187 PHE A O 1
ATOM 1388 N N . ASP A 1 188 ? 0.444 -3.814 -21.583 1.00 89.75 188 ASP A N 1
ATOM 1389 C CA . ASP A 1 188 ? 0.008 -2.485 -21.997 1.00 89.75 188 ASP A CA 1
ATOM 1390 C C . ASP A 1 188 ? -1.276 -2.111 -21.258 1.00 89.75 188 ASP A C 1
ATOM 1392 O O . ASP A 1 188 ? -2.256 -2.857 -21.259 1.00 89.75 188 ASP A O 1
ATOM 1396 N N . GLY A 1 189 ? -1.271 -0.950 -20.602 1.00 86.25 189 GLY A N 1
ATOM 1397 C CA . GLY A 1 189 ? -2.445 -0.423 -19.909 1.00 86.25 189 GLY A CA 1
ATOM 1398 C C . GLY A 1 189 ? -3.433 0.251 -20.862 1.00 86.25 189 GLY A C 1
ATOM 1399 O O . GLY A 1 189 ? -3.041 0.925 -21.813 1.00 86.25 189 GLY A O 1
ATOM 1400 N N . SER A 1 190 ? -4.728 0.136 -20.571 1.00 84.00 190 SER A N 1
ATOM 1401 C CA . SER A 1 190 ? -5.775 0.868 -21.286 1.00 84.00 190 SER A CA 1
ATOM 1402 C C . SER A 1 190 ? -5.623 2.379 -21.117 1.00 84.00 190 SER A C 1
ATOM 1404 O O . SER A 1 190 ? -5.298 2.867 -20.030 1.00 84.00 190 SER A O 1
ATOM 1406 N N . THR A 1 191 ? -5.947 3.130 -22.165 1.00 83.12 191 THR A N 1
ATOM 1407 C CA . THR A 1 191 ? -5.996 4.590 -22.106 1.00 83.12 191 THR A CA 1
ATOM 1408 C C . THR A 1 191 ? -7.188 5.073 -21.279 1.00 83.12 191 THR A C 1
ATOM 1410 O O . THR A 1 191 ? -8.227 4.417 -21.186 1.00 83.12 191 THR A O 1
ATOM 1413 N N . PHE A 1 192 ? -7.040 6.242 -20.661 1.00 80.62 192 PHE A N 1
ATOM 1414 C CA . PHE A 1 192 ? -8.113 6.930 -19.950 1.00 80.62 192 PHE A CA 1
ATOM 1415 C C . PHE A 1 192 ? -7.961 8.443 -20.127 1.00 80.62 192 PHE A C 1
ATOM 1417 O O . PHE A 1 192 ? -6.864 8.946 -20.376 1.00 80.62 192 PHE A O 1
ATOM 1424 N N . SER A 1 193 ? -9.067 9.174 -20.012 1.00 83.62 193 SER A N 1
ATOM 1425 C CA . SER A 1 193 ? -9.054 10.636 -20.074 1.00 83.62 193 SER A CA 1
ATOM 1426 C C . SER A 1 193 ? -8.453 11.226 -18.798 1.00 83.62 193 SER A C 1
ATOM 1428 O O . SER A 1 193 ? -8.847 10.854 -17.692 1.00 83.62 193 SER A O 1
ATOM 1430 N N . ILE A 1 194 ? -7.523 12.167 -18.954 1.00 80.50 194 ILE A N 1
ATOM 1431 C CA . ILE A 1 194 ? -6.929 12.902 -17.833 1.00 80.50 194 ILE A CA 1
ATOM 1432 C C . ILE A 1 194 ? -7.911 13.968 -17.335 1.00 80.50 194 ILE A C 1
ATOM 1434 O O . ILE A 1 194 ? -8.429 14.757 -18.123 1.00 80.50 194 ILE A O 1
ATOM 1438 N N . ASP A 1 195 ? -8.138 14.006 -16.021 1.00 80.75 195 ASP A N 1
ATOM 1439 C CA . ASP A 1 195 ? -8.799 15.117 -15.335 1.00 80.75 195 ASP A CA 1
ATOM 1440 C C . ASP A 1 195 ? -7.735 16.097 -14.824 1.00 80.75 195 ASP A C 1
ATOM 1442 O O . ASP A 1 195 ? -6.992 15.811 -13.884 1.00 80.75 195 ASP A O 1
ATOM 1446 N N . ASN A 1 196 ? -7.681 17.281 -15.433 1.00 82.31 196 ASN A N 1
ATOM 1447 C CA . ASN A 1 196 ? -6.679 18.303 -15.125 1.00 82.31 196 ASN A CA 1
ATOM 1448 C C . ASN A 1 196 ? -6.861 18.954 -13.741 1.00 82.31 196 ASN A C 1
ATOM 1450 O O . ASN A 1 196 ? -6.023 19.751 -13.326 1.00 82.31 196 ASN A O 1
ATOM 1454 N N . THR A 1 197 ? -7.934 18.633 -13.011 1.00 81.81 197 THR A N 1
ATOM 1455 C CA . THR A 1 197 ? -8.133 19.064 -11.617 1.00 81.81 197 THR A CA 1
ATOM 1456 C C . THR A 1 197 ? -7.500 18.107 -10.602 1.00 81.81 197 THR A C 1
ATOM 1458 O O . THR A 1 197 ? -7.533 18.362 -9.395 1.00 81.81 197 THR A O 1
ATOM 1461 N N . LYS A 1 198 ? -6.926 16.992 -11.069 1.00 74.12 198 LYS A N 1
ATOM 1462 C CA . LYS A 1 198 ? -6.350 15.928 -10.244 1.00 74.12 198 LYS A CA 1
ATOM 1463 C C . LYS A 1 198 ? -4.850 15.800 -10.486 1.00 74.12 198 LYS A C 1
ATOM 1465 O O . LYS A 1 198 ? -4.331 16.139 -11.544 1.00 74.12 198 LYS A O 1
ATOM 1470 N N . MET A 1 199 ? -4.157 15.244 -9.496 1.00 75.94 199 MET A N 1
ATOM 1471 C CA . MET A 1 199 ? -2.782 14.781 -9.661 1.00 75.94 199 MET A CA 1
ATOM 1472 C C . MET A 1 199 ? -2.755 13.263 -9.777 1.00 75.94 199 MET A C 1
ATOM 1474 O O . MET A 1 199 ? -3.388 12.561 -8.988 1.00 75.94 199 MET A O 1
ATOM 1478 N N . TYR A 1 200 ? -1.976 12.766 -10.733 1.00 76.31 200 TYR A N 1
ATOM 1479 C CA . TYR A 1 200 ? -1.783 11.341 -10.966 1.00 76.31 200 TYR A CA 1
ATOM 1480 C C . TYR A 1 200 ? -0.346 10.955 -10.639 1.00 76.31 200 TYR A C 1
ATOM 1482 O O . TYR A 1 200 ? 0.599 11.662 -10.984 1.00 76.31 200 TYR A O 1
ATOM 1490 N N . ARG A 1 201 ? -0.179 9.800 -9.996 1.00 79.25 201 ARG A N 1
ATOM 1491 C CA . ARG A 1 201 ? 1.124 9.165 -9.807 1.00 79.25 201 ARG A CA 1
ATOM 1492 C C . ARG A 1 201 ? 1.035 7.729 -10.284 1.00 79.25 201 ARG A C 1
ATOM 1494 O O . ARG A 1 201 ? 0.215 6.963 -9.785 1.00 79.25 201 ARG A O 1
ATOM 1501 N N . PHE A 1 202 ? 1.917 7.376 -11.206 1.00 78.69 202 PHE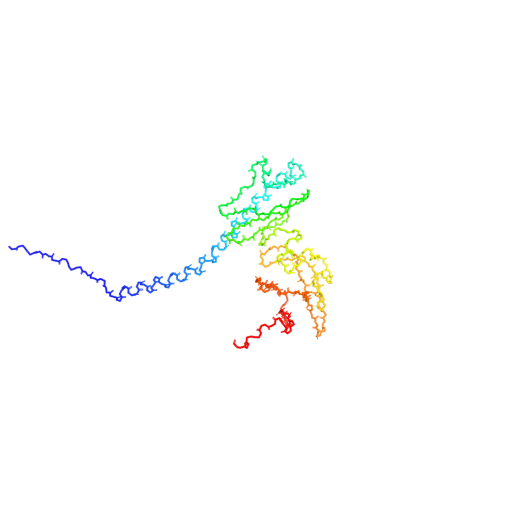 A N 1
ATOM 1502 C CA . PHE A 1 202 ? 2.145 5.999 -11.605 1.00 78.69 202 PHE A CA 1
ATOM 1503 C C . PHE A 1 202 ? 3.458 5.513 -10.993 1.00 78.69 202 PHE A C 1
ATOM 1505 O O . PHE A 1 202 ? 4.448 6.244 -10.940 1.00 78.69 202 PHE A O 1
ATOM 1512 N N . SER A 1 203 ? 3.458 4.299 -10.457 1.00 79.88 203 SER A N 1
ATOM 1513 C CA . SER A 1 203 ? 4.645 3.689 -9.867 1.00 79.88 203 SER A CA 1
ATOM 1514 C C . SER A 1 203 ? 4.596 2.196 -10.128 1.00 79.88 203 SER A C 1
ATOM 1516 O O . SER A 1 203 ? 3.589 1.555 -9.839 1.00 79.88 203 SER A O 1
ATOM 1518 N N . THR A 1 204 ? 5.689 1.665 -10.663 1.00 84.31 204 THR A N 1
ATOM 1519 C CA . THR A 1 204 ? 5.865 0.237 -10.918 1.00 84.31 204 THR A CA 1
ATOM 1520 C C . THR A 1 204 ? 7.132 -0.208 -10.217 1.00 84.31 204 THR A C 1
ATOM 1522 O O . THR A 1 204 ? 8.166 0.450 -10.324 1.00 84.31 204 THR A O 1
ATOM 1525 N N . PHE A 1 205 ? 7.045 -1.317 -9.492 1.00 87.94 205 PHE A N 1
ATOM 1526 C CA . PHE A 1 205 ? 8.208 -1.973 -8.922 1.00 87.94 205 PHE A CA 1
ATOM 1527 C C . PHE A 1 205 ? 8.534 -3.192 -9.766 1.00 87.94 205 PHE A C 1
ATOM 1529 O O . PHE A 1 205 ? 7.656 -4.003 -10.049 1.00 87.94 205 PHE A O 1
ATOM 1536 N N . VAL A 1 206 ? 9.798 -3.312 -10.150 1.00 88.56 206 VAL A N 1
ATOM 1537 C CA . VAL A 1 206 ? 10.277 -4.394 -11.004 1.00 88.56 206 VAL A CA 1
ATOM 1538 C C . VAL A 1 206 ? 11.377 -5.122 -10.266 1.00 88.56 206 VAL A C 1
ATOM 1540 O O . VAL A 1 206 ? 12.315 -4.505 -9.759 1.00 88.56 206 VAL A O 1
ATOM 1543 N N . ARG A 1 207 ? 11.264 -6.446 -10.210 1.00 89.12 207 ARG A N 1
ATOM 1544 C CA . ARG A 1 207 ? 12.301 -7.310 -9.663 1.00 89.12 207 ARG A CA 1
ATOM 1545 C C . ARG A 1 207 ? 12.843 -8.190 -10.773 1.00 89.12 207 ARG A C 1
ATOM 1547 O O . ARG A 1 207 ? 12.153 -9.077 -11.263 1.00 89.12 207 ARG A O 1
ATOM 1554 N N . ARG A 1 208 ? 14.106 -7.970 -11.122 1.00 86.56 208 ARG A N 1
ATOM 1555 C CA . ARG A 1 208 ? 14.822 -8.803 -12.082 1.00 86.56 208 ARG A CA 1
ATOM 1556 C C . ARG A 1 208 ? 15.259 -10.107 -11.405 1.00 86.56 208 ARG A C 1
ATOM 1558 O O . ARG A 1 208 ? 16.120 -10.075 -10.532 1.00 86.56 208 ARG A O 1
ATOM 1565 N N . LYS A 1 209 ? 14.643 -11.233 -11.784 1.00 83.00 209 LYS A N 1
ATOM 1566 C CA . LYS A 1 209 ? 14.969 -12.573 -11.250 1.00 83.00 209 LYS A CA 1
ATOM 1567 C C . LYS A 1 209 ? 16.203 -13.189 -11.923 1.00 83.00 209 LYS A C 1
ATOM 1569 O O . LYS A 1 209 ? 16.984 -13.856 -11.255 1.00 83.00 209 LYS A O 1
ATOM 1574 N N . THR A 1 210 ? 16.400 -12.908 -13.212 1.00 81.06 210 THR A N 1
ATOM 1575 C CA . THR A 1 210 ? 17.512 -13.435 -14.018 1.00 81.06 210 THR A CA 1
ATOM 1576 C C . THR A 1 210 ? 18.424 -12.302 -14.476 1.00 81.06 210 THR A C 1
ATOM 1578 O O . THR A 1 210 ? 17.959 -11.309 -15.043 1.00 81.06 210 THR A O 1
ATOM 1581 N N . LEU A 1 211 ? 19.730 -12.439 -14.240 1.00 80.25 211 LEU A N 1
ATOM 1582 C CA . LEU A 1 211 ? 20.744 -11.523 -14.763 1.00 80.25 211 LEU A CA 1
ATOM 1583 C C . LEU A 1 211 ? 21.055 -11.907 -16.219 1.00 80.25 211 LEU A C 1
ATOM 1585 O O . LEU A 1 211 ? 21.457 -13.035 -16.476 1.00 80.25 211 LEU A O 1
ATOM 1589 N N . GLY A 1 212 ? 20.850 -10.978 -17.153 1.00 78.31 212 GLY A N 1
ATOM 1590 C CA . GLY A 1 212 ? 21.056 -11.169 -18.594 1.00 78.31 212 GLY A CA 1
ATOM 1591 C C . GLY A 1 212 ? 21.211 -9.828 -19.324 1.00 78.31 212 GLY A C 1
ATOM 1592 O O . GLY A 1 212 ? 21.363 -8.784 -18.682 1.00 78.31 212 GLY A O 1
ATOM 1593 N N . ASP A 1 213 ? 21.119 -9.830 -20.646 1.00 80.88 213 ASP A N 1
ATOM 1594 C CA . ASP A 1 213 ? 21.341 -8.679 -21.539 1.00 80.88 213 ASP A CA 1
ATOM 1595 C C . ASP A 1 213 ? 20.056 -8.038 -22.105 1.00 80.88 213 ASP A C 1
ATOM 1597 O O . ASP A 1 213 ? 20.132 -7.038 -22.814 1.00 80.88 213 ASP A O 1
ATOM 1601 N N . GLY A 1 214 ? 18.875 -8.535 -21.722 1.00 79.50 214 GLY A N 1
ATOM 1602 C CA . GLY A 1 214 ? 17.584 -7.949 -22.109 1.00 79.50 214 GLY A CA 1
ATOM 1603 C C . GLY A 1 214 ? 17.325 -6.530 -21.573 1.00 79.50 214 GLY A C 1
ATOM 1604 O O . GLY A 1 214 ? 17.808 -6.147 -20.498 1.00 79.50 214 GLY A O 1
ATOM 1605 N N . ASN A 1 215 ? 16.512 -5.770 -22.316 1.00 84.25 215 ASN A N 1
ATOM 1606 C CA . ASN A 1 215 ? 16.084 -4.408 -21.983 1.00 84.25 215 ASN A CA 1
ATOM 1607 C C . ASN A 1 215 ? 14.691 -4.395 -21.341 1.00 84.25 215 ASN A C 1
ATOM 1609 O O . ASN A 1 215 ? 13.829 -5.196 -21.683 1.00 84.25 215 ASN A O 1
ATOM 1613 N N . PHE A 1 216 ? 14.454 -3.441 -20.441 1.00 85.38 216 PHE A N 1
ATOM 1614 C CA . PHE A 1 216 ? 13.143 -3.207 -19.837 1.00 85.38 216 PHE A CA 1
ATOM 1615 C C . PHE A 1 216 ? 12.641 -1.807 -20.198 1.00 85.38 216 PHE A C 1
ATOM 1617 O O . PHE A 1 216 ? 13.344 -0.819 -19.974 1.00 85.38 216 PHE A O 1
ATOM 1624 N N . TYR A 1 217 ? 11.414 -1.726 -20.714 1.00 86.88 217 TYR A N 1
ATOM 1625 C CA . TYR A 1 217 ? 10.760 -0.472 -21.078 1.00 86.88 217 TYR A CA 1
ATOM 1626 C C . TYR A 1 217 ? 9.653 -0.139 -20.078 1.00 86.88 217 TYR A C 1
ATOM 1628 O O . TYR A 1 217 ? 8.808 -0.971 -19.758 1.00 86.88 217 TYR A O 1
ATOM 1636 N N . LEU A 1 218 ? 9.641 1.105 -19.603 1.00 88.12 218 LEU A N 1
ATOM 1637 C CA . LEU A 1 218 ? 8.580 1.641 -18.759 1.00 88.12 218 LEU A CA 1
ATOM 1638 C C . LEU A 1 218 ? 8.271 3.063 -19.195 1.00 88.12 218 LEU A C 1
ATOM 1640 O O . LEU A 1 218 ? 9.163 3.908 -19.262 1.00 88.12 218 LEU A O 1
ATOM 1644 N N . GLY A 1 219 ? 7.000 3.344 -19.438 1.00 84.81 219 GLY A N 1
ATOM 1645 C CA . GLY A 1 219 ? 6.570 4.676 -19.817 1.00 84.81 219 GLY A CA 1
ATOM 1646 C C . GLY A 1 219 ? 5.062 4.820 -19.782 1.00 84.81 219 GLY A C 1
ATOM 1647 O O . GLY A 1 219 ? 4.321 3.849 -19.647 1.00 84.81 219 GLY A O 1
ATOM 1648 N N . THR A 1 220 ? 4.616 6.061 -19.909 1.00 82.12 220 THR A N 1
ATOM 1649 C CA . THR A 1 220 ? 3.220 6.389 -20.183 1.00 82.12 220 THR A CA 1
ATOM 1650 C C . THR A 1 220 ? 3.125 6.889 -21.613 1.00 82.12 220 THR A C 1
ATOM 1652 O O . THR A 1 220 ? 3.894 7.764 -22.011 1.00 82.12 220 THR A O 1
ATOM 1655 N N . HIS A 1 221 ? 2.180 6.358 -22.381 1.00 79.56 221 HIS A N 1
ATOM 1656 C CA . HIS A 1 221 ? 1.902 6.844 -23.726 1.00 79.56 221 HIS A CA 1
ATOM 1657 C C . HIS A 1 221 ? 0.734 7.834 -23.680 1.00 79.56 221 HIS A C 1
ATOM 1659 O O . HIS A 1 221 ? -0.342 7.507 -23.182 1.00 79.56 221 HIS A O 1
ATOM 1665 N N . GLY A 1 222 ? 0.954 9.051 -24.177 1.00 72.44 222 GLY A N 1
ATOM 1666 C CA . GLY A 1 222 ? -0.078 10.071 -24.340 1.00 72.44 222 GLY A CA 1
ATOM 1667 C C . GLY A 1 222 ? -0.232 10.436 -25.812 1.00 72.44 222 GLY A C 1
ATOM 1668 O O . GLY A 1 222 ? 0.762 10.565 -26.522 1.00 72.44 222 GLY A O 1
ATOM 1669 N N . TYR A 1 223 ? -1.470 10.630 -26.269 1.00 69.00 223 TYR A N 1
ATOM 1670 C CA . TYR A 1 223 ? -1.730 11.229 -27.581 1.00 69.00 223 TYR A CA 1
ATOM 1671 C C . TYR A 1 223 ? -1.197 12.676 -27.628 1.00 69.00 223 TYR A C 1
ATOM 1673 O O . TYR A 1 223 ? -1.024 13.283 -26.570 1.00 69.00 223 TYR A O 1
ATOM 1681 N N . PRO A 1 224 ? -0.972 13.275 -28.815 1.00 64.75 224 PRO A N 1
ATOM 1682 C CA . PRO A 1 224 ? -0.371 14.610 -28.948 1.00 64.75 224 PRO A CA 1
ATOM 1683 C C . PRO A 1 224 ? -1.048 15.716 -28.119 1.00 64.75 224 PRO A C 1
ATOM 1685 O O . PRO A 1 224 ? -0.396 16.670 -27.715 1.00 64.75 224 PRO A O 1
ATOM 1688 N N . SER A 1 225 ? -2.341 15.574 -27.816 1.00 58.94 225 SER A N 1
ATOM 1689 C CA . SER A 1 225 ? -3.124 16.492 -26.978 1.00 58.94 225 SER A CA 1
ATOM 1690 C C . SER A 1 225 ? -2.898 16.347 -25.464 1.00 58.94 225 SER A C 1
ATOM 1692 O O . SER A 1 225 ? -3.407 17.158 -24.698 1.00 58.94 225 SER A O 1
ATOM 1694 N N . ALA A 1 226 ? -2.187 15.308 -25.017 1.00 56.53 226 ALA A N 1
ATOM 1695 C CA . ALA A 1 226 ? -1.874 15.031 -23.612 1.00 56.53 226 ALA A CA 1
ATOM 1696 C C . ALA A 1 226 ? -0.463 15.499 -23.207 1.00 56.53 226 ALA A C 1
ATOM 1698 O O . ALA A 1 226 ? -0.102 15.427 -22.032 1.00 56.53 226 ALA A O 1
ATOM 1699 N N . VAL A 1 227 ? 0.336 15.982 -24.166 1.00 55.94 227 VAL A N 1
ATOM 1700 C CA . VAL A 1 227 ? 1.646 16.585 -23.910 1.00 55.94 227 VAL A CA 1
ATOM 1701 C C . VAL A 1 227 ? 1.449 18.090 -23.793 1.00 55.94 227 VAL A C 1
ATOM 1703 O O . VAL A 1 227 ? 1.169 18.769 -24.779 1.00 55.94 227 VAL A O 1
ATOM 1706 N N . LEU A 1 228 ? 1.597 18.627 -22.582 1.00 53.47 228 LEU A N 1
ATOM 1707 C CA . LEU A 1 228 ? 1.718 20.069 -22.407 1.00 53.47 228 LEU A CA 1
ATOM 1708 C C . LEU A 1 228 ? 3.079 20.489 -22.982 1.00 53.47 228 LEU A C 1
ATOM 1710 O O . LEU A 1 228 ? 4.096 20.435 -22.289 1.00 53.47 228 LEU A O 1
ATOM 1714 N N . ASN A 1 229 ? 3.117 20.866 -24.260 1.00 50.41 229 ASN A N 1
ATOM 1715 C CA . ASN A 1 229 ? 4.273 21.557 -24.814 1.00 50.41 229 ASN A CA 1
ATOM 1716 C C . ASN A 1 229 ? 4.374 22.904 -24.097 1.00 50.41 229 ASN A C 1
ATOM 1718 O O . ASN A 1 229 ? 3.591 23.811 -24.361 1.00 50.41 229 ASN A O 1
ATOM 1722 N N . ARG A 1 230 ? 5.331 23.033 -23.171 1.00 47.47 230 ARG A N 1
ATOM 1723 C CA . ARG A 1 230 ? 5.794 24.343 -22.703 1.00 47.47 230 ARG A CA 1
ATOM 1724 C C . ARG A 1 230 ? 6.630 24.982 -23.809 1.00 47.47 230 ARG A C 1
ATOM 1726 O O . ARG A 1 230 ? 7.853 25.027 -23.729 1.00 47.47 230 ARG A O 1
ATOM 1733 N N . SER A 1 231 ? 5.964 25.402 -24.870 1.00 54.88 231 SER A N 1
ATOM 1734 C CA . SER A 1 231 ? 6.405 26.556 -25.636 1.00 54.88 231 SER A CA 1
ATOM 1735 C C . SER A 1 231 ? 5.654 27.750 -25.059 1.00 54.88 231 SER A C 1
ATOM 1737 O O . SER A 1 231 ? 4.424 27.697 -25.001 1.00 54.88 231 SER A O 1
ATOM 1739 N N . ASP A 1 232 ? 6.436 28.751 -24.638 1.00 43.78 232 ASP A N 1
ATOM 1740 C CA . ASP A 1 232 ? 6.076 30.101 -24.162 1.00 43.78 232 ASP A CA 1
ATOM 1741 C C . ASP A 1 232 ? 6.150 30.298 -22.634 1.00 43.78 232 ASP A C 1
ATOM 1743 O O . ASP A 1 232 ? 5.265 29.824 -21.882 1.00 43.78 232 ASP A O 1
#

Sequence (232 aa):
MKVSKRNKSYGFTIVELLVVIVVIAILAAITISTYSGVSQKATAASLVSDLNNASKLLSLDQVASGTYPATLAEANGGKGIKASSGTTYDNYFPTSTGYCITATKNSSHYRKTNNGEPRMGECSGTERDKLSVIKWNTWTLGTGNVTGYSVNGDGNSRVNDTDPWGATNIVWDVSNQDVASDADGGFDGSTFSIDNTKMYRFSTFVRRKTLGDGNFYLGTHGYPSAVLNRSD